Protein AF-A0A0C3C298-F1 (afdb_monomer)

Secondary structure (DSSP, 8-state):
--------GGGGHHHHHHHHHHHHBPTT---EE--SSS--EEEEETTTEEEEEE-SSS-S-TTT-SSPPBSSS-TT-EEEEE-TTS-EEEEEBHHHHHHHHHHHHHTTT-EEEEEEPPP--TTTT-SS------HHHHHHHHHHHHHT--EE-HHHHHHHHHHHH-HHHHHTT-SSSSS---HHHHHHHHHHHHHHHTSGGGTTTTTTTB-HHHHTSPP--

Solvent-accessible surface area (backbone atoms only — not comparable to full-atom values): 11893 Å² total; per-residue (Å²): 133,76,70,89,51,77,70,49,88,69,67,54,46,59,50,40,27,45,56,32,36,49,73,43,32,30,94,88,55,46,63,45,75,59,56,78,40,80,52,49,31,45,20,41,35,88,77,46,32,33,37,41,42,56,46,91,59,39,55,77,46,55,83,82,32,84,58,18,25,35,89,59,57,51,66,87,47,67,45,81,40,70,47,98,88,66,52,74,46,79,42,42,9,53,23,34,55,55,41,52,53,47,50,62,35,45,77,67,64,26,46,55,32,33,30,24,31,69,67,55,51,40,41,66,99,41,91,54,80,58,90,74,82,56,71,41,41,59,31,43,48,49,36,18,60,76,70,73,37,35,32,25,54,23,28,60,12,34,53,58,49,46,65,73,62,31,55,76,58,50,55,67,19,35,81,84,44,61,69,49,46,39,73,70,35,18,38,52,46,33,51,19,41,49,10,10,34,66,23,81,59,9,62,75,56,61,64,90,41,55,15,78,71,37,69,72,48,67,63,46,123

Organism: Piloderma croceum (strain F 1598) (NCBI:txid765440)

Foldseek 3Di:
DQQQDAADPPCFQLVLLLVLLCVQWDPPFDQDDDDHHAFNWGRRDLQAAIEGEDDPQQDDDVQVHSNHADPDLDFPDWDWYAHPVRDIDIGGHPNNVLLVVVVVCVVSNYAYEYEYYADFLQCVVHQAGDLDRPVSLVSSLVSCVVSVHAYFDLHQLLSVLDNVVGDVRSVQQAPDDRHHGDNVSSNSSSLSSLLRCPDPSNDPPCPVTGDPSSVPRHHRD

InterPro domains:
  IPR036514 SGNH hydrolase superfamily [G3DSA:3.40.50.1110] (37-216)
  IPR037459 Rhamnogalacturonan acetylesterase RhgT-like [PTHR43695] (50-210)

pLDDT: mean 81.05, std 17.84, range [30.0, 97.81]

Structure (mmCIF, N/CA/C/O backbone):
data_AF-A0A0C3C298-F1
#
_entry.id   AF-A0A0C3C298-F1
#
loop_
_atom_site.group_PDB
_atom_site.id
_atom_site.type_symbol
_atom_site.label_atom_id
_atom_site.label_alt_id
_atom_site.label_comp_id
_atom_site.label_asym_id
_atom_site.label_entity_id
_atom_site.label_seq_id
_atom_site.pdbx_PDB_ins_code
_atom_site.Cartn_x
_atom_site.Cartn_y
_atom_site.Cartn_z
_atom_site.occupancy
_atom_site.B_iso_or_equiv
_atom_site.auth_seq_id
_atom_site.auth_comp_id
_atom_site.auth_asym_id
_atom_site.auth_atom_id
_atom_site.pdbx_PDB_model_num
ATOM 1 N N . MET A 1 1 ? 9.533 -10.145 -10.450 1.00 34.62 1 MET A N 1
ATOM 2 C CA . MET A 1 1 ? 10.789 -10.259 -9.672 1.00 34.62 1 MET A CA 1
ATOM 3 C C . MET A 1 1 ? 11.213 -8.845 -9.306 1.00 34.62 1 MET A C 1
ATOM 5 O O . MET A 1 1 ? 11.770 -8.152 -10.143 1.00 34.62 1 MET A O 1
ATOM 9 N N . TRP A 1 2 ? 10.818 -8.378 -8.118 1.00 48.19 2 TRP A N 1
ATOM 10 C CA . TRP A 1 2 ? 11.360 -7.147 -7.529 1.00 48.19 2 TRP A CA 1
ATOM 11 C C . TRP A 1 2 ? 12.861 -7.354 -7.284 1.00 48.19 2 TRP A C 1
ATOM 13 O O . TRP A 1 2 ? 13.273 -8.505 -7.093 1.00 48.19 2 TRP A O 1
ATOM 23 N N . ARG A 1 3 ? 13.666 -6.286 -7.358 1.00 52.22 3 ARG A N 1
ATOM 24 C CA . ARG A 1 3 ? 15.136 -6.346 -7.249 1.00 52.22 3 ARG A CA 1
ATOM 25 C C . ARG A 1 3 ? 15.510 -7.244 -6.068 1.00 52.22 3 ARG A C 1
ATOM 27 O O . ARG A 1 3 ? 15.003 -7.058 -4.964 1.00 52.22 3 ARG A O 1
ATOM 34 N N . SER A 1 4 ? 16.321 -8.277 -6.302 1.00 36.16 4 SER A N 1
ATOM 35 C CA . SER A 1 4 ? 16.766 -9.164 -5.227 1.00 36.16 4 SER A CA 1
ATOM 36 C C . SER A 1 4 ? 17.764 -8.399 -4.364 1.00 36.16 4 SER A C 1
ATOM 38 O O . SER A 1 4 ? 18.972 -8.448 -4.598 1.00 36.16 4 SER A O 1
ATOM 40 N N . VAL A 1 5 ? 17.261 -7.637 -3.404 1.00 36.69 5 VAL A N 1
ATOM 41 C CA . VAL A 1 5 ? 18.090 -6.980 -2.400 1.00 36.69 5 VAL A CA 1
ATOM 42 C C . VAL A 1 5 ? 18.346 -7.995 -1.280 1.00 36.69 5 VAL A C 1
ATOM 44 O O . VAL A 1 5 ? 17.589 -8.941 -1.076 1.00 36.69 5 VAL A O 1
ATOM 47 N N . ALA A 1 6 ? 19.469 -7.890 -0.581 1.00 31.23 6 ALA A N 1
ATOM 48 C CA . ALA A 1 6 ? 19.639 -8.638 0.659 1.00 31.23 6 ALA A CA 1
ATOM 49 C C . ALA A 1 6 ? 18.618 -8.128 1.694 1.00 31.23 6 ALA A C 1
ATOM 51 O O . ALA A 1 6 ? 18.301 -6.942 1.702 1.00 31.23 6 ALA A O 1
ATOM 52 N N . ALA A 1 7 ? 18.104 -9.018 2.551 1.00 32.31 7 ALA A N 1
ATOM 53 C CA . ALA A 1 7 ? 17.142 -8.700 3.612 1.00 32.31 7 ALA A CA 1
ATOM 54 C C . ALA A 1 7 ? 17.567 -7.474 4.431 1.00 32.31 7 ALA A C 1
ATOM 56 O O . ALA A 1 7 ? 18.508 -7.552 5.220 1.00 32.31 7 ALA A O 1
ATOM 57 N N . ALA A 1 8 ? 16.868 -6.353 4.233 1.00 34.44 8 ALA A N 1
ATOM 58 C CA . ALA A 1 8 ? 16.934 -5.212 5.129 1.00 34.44 8 ALA A CA 1
ATOM 59 C C . ALA A 1 8 ? 16.216 -5.568 6.450 1.00 34.44 8 ALA A C 1
ATOM 61 O O . ALA A 1 8 ? 15.300 -6.395 6.452 1.00 34.44 8 ALA A O 1
ATOM 62 N N . PRO A 1 9 ? 16.596 -4.961 7.587 1.00 37.06 9 PRO A N 1
ATOM 63 C CA . PRO A 1 9 ? 15.969 -5.200 8.893 1.00 37.06 9 PRO A CA 1
ATOM 64 C C . PRO A 1 9 ? 14.497 -4.732 9.002 1.00 37.06 9 PRO A C 1
ATOM 66 O O . PRO A 1 9 ? 13.890 -4.880 10.058 1.00 37.06 9 PRO A O 1
ATOM 69 N N . GLU A 1 10 ? 13.902 -4.242 7.911 1.00 45.78 10 GLU A N 1
ATOM 70 C CA . GLU A 1 10 ? 12.527 -3.722 7.771 1.00 45.78 10 GLU A CA 1
ATOM 71 C C . GLU A 1 10 ? 11.420 -4.786 7.865 1.00 45.78 10 GLU A C 1
ATOM 73 O O . GLU A 1 10 ? 10.226 -4.491 7.774 1.00 45.78 10 GLU A O 1
ATOM 78 N N . ALA A 1 11 ? 11.797 -6.040 8.114 1.00 47.72 11 ALA A N 1
ATOM 79 C CA . ALA A 1 11 ? 10.874 -7.142 8.352 1.00 47.72 11 ALA A CA 1
ATOM 80 C C . ALA A 1 11 ? 9.978 -6.951 9.597 1.00 47.72 11 ALA A C 1
ATOM 82 O O . ALA A 1 11 ? 9.181 -7.829 9.887 1.00 47.72 11 ALA A O 1
ATOM 83 N N . THR A 1 12 ? 10.065 -5.856 10.359 1.00 51.31 12 THR A N 1
ATOM 84 C CA . THR A 1 12 ? 9.297 -5.653 11.601 1.00 51.31 12 THR A CA 1
ATOM 85 C C . THR A 1 12 ? 7.916 -5.024 11.395 1.00 51.31 12 THR A C 1
ATOM 87 O O . THR A 1 12 ? 6.950 -5.541 11.955 1.00 51.31 12 THR A O 1
ATOM 90 N N . LEU A 1 13 ? 7.769 -3.964 10.586 1.00 51.56 13 LEU A N 1
ATOM 91 C CA . LEU A 1 13 ? 6.479 -3.263 10.427 1.00 51.56 13 LEU A CA 1
ATOM 92 C C . LEU A 1 13 ? 5.449 -4.102 9.661 1.00 51.56 13 LEU A C 1
ATOM 94 O O . LEU A 1 13 ? 4.324 -4.294 10.123 1.00 51.56 13 LEU A O 1
ATOM 98 N N . ALA A 1 14 ? 5.846 -4.637 8.504 1.00 56.16 14 ALA A N 1
ATOM 99 C CA . ALA A 1 14 ? 4.981 -5.480 7.679 1.00 56.16 14 ALA A CA 1
ATOM 100 C C . ALA A 1 14 ? 4.529 -6.731 8.446 1.00 56.16 14 ALA A C 1
ATOM 102 O O . ALA A 1 14 ? 3.346 -7.075 8.447 1.00 56.16 14 ALA A O 1
ATOM 103 N N . VAL A 1 15 ? 5.463 -7.362 9.166 1.00 58.91 15 VAL A N 1
ATOM 104 C CA . VAL A 1 15 ? 5.175 -8.531 9.999 1.00 58.91 15 VAL A CA 1
ATOM 105 C C . VAL A 1 15 ? 4.220 -8.173 11.130 1.00 58.91 15 VAL A C 1
ATOM 107 O O . VAL A 1 15 ? 3.277 -8.925 11.355 1.00 58.91 15 VAL A O 1
ATOM 110 N N . ALA A 1 16 ? 4.393 -7.030 11.799 1.00 61.28 16 ALA A N 1
ATOM 111 C CA . ALA A 1 16 ? 3.497 -6.609 12.873 1.00 61.28 16 ALA A CA 1
ATOM 112 C C . ALA A 1 16 ? 2.066 -6.346 12.372 1.00 61.28 16 ALA A C 1
ATOM 114 O O . ALA A 1 16 ? 1.115 -6.833 12.985 1.00 61.28 16 ALA A O 1
ATOM 115 N N . ILE A 1 17 ? 1.899 -5.639 11.247 1.00 65.00 17 ILE A N 1
ATOM 116 C CA . ILE A 1 17 ? 0.571 -5.350 10.677 1.00 65.00 17 ILE A CA 1
ATOM 117 C C . ILE A 1 17 ? -0.102 -6.635 10.193 1.00 65.00 17 ILE A C 1
ATOM 119 O O . ILE A 1 17 ? -1.257 -6.874 10.531 1.00 65.00 17 ILE A O 1
ATOM 123 N N . GLY A 1 18 ? 0.588 -7.508 9.454 1.00 65.94 18 GLY A N 1
ATOM 124 C CA . GLY A 1 18 ? -0.055 -8.747 9.005 1.00 65.94 18 GLY A CA 1
ATOM 125 C C . GLY A 1 18 ? -0.262 -9.770 10.131 1.00 65.94 18 GLY A C 1
ATOM 126 O O . GLY A 1 18 ? -1.239 -10.513 10.096 1.00 65.94 18 GLY A O 1
ATOM 127 N N . GLN A 1 19 ? 0.563 -9.773 11.188 1.00 66.81 19 GLN A N 1
ATOM 128 C CA . GLN A 1 19 ? 0.252 -10.509 12.424 1.00 66.81 19 GLN A CA 1
ATOM 129 C C . GLN A 1 19 ? -1.002 -9.955 13.102 1.00 66.81 19 GLN A C 1
ATOM 131 O O . GLN A 1 19 ? -1.837 -10.737 13.551 1.00 66.81 19 GLN A O 1
ATOM 136 N N . ALA A 1 20 ? -1.167 -8.633 13.147 1.00 68.25 20 ALA A N 1
ATOM 137 C CA . ALA A 1 20 ? -2.393 -8.021 13.639 1.00 68.25 20 ALA A CA 1
ATOM 138 C C . ALA A 1 20 ? -3.598 -8.381 12.753 1.00 68.25 20 ALA A C 1
ATOM 140 O O . ALA A 1 20 ? -4.640 -8.756 13.289 1.00 68.25 20 ALA A O 1
ATOM 141 N N . LEU A 1 21 ? -3.449 -8.399 11.423 1.00 71.31 21 LEU A N 1
ATOM 142 C CA . LEU A 1 21 ? -4.503 -8.840 10.501 1.00 71.31 21 LEU A CA 1
ATOM 143 C C . LEU A 1 21 ? -4.958 -10.279 10.784 1.00 71.31 21 LEU A C 1
ATOM 145 O O . LEU A 1 21 ? -6.163 -10.512 10.820 1.00 71.31 21 LEU A O 1
ATOM 149 N N . LYS A 1 22 ? -4.056 -11.214 11.129 1.00 69.38 22 LYS A N 1
ATOM 150 C CA . LYS A 1 22 ? -4.451 -12.578 11.565 1.00 69.38 22 LYS A CA 1
ATOM 151 C C . LYS A 1 22 ? -5.422 -12.582 12.743 1.00 69.38 22 LYS A C 1
ATOM 153 O O . LYS A 1 22 ? -6.205 -13.514 12.882 1.00 69.38 22 LYS A O 1
ATOM 158 N N . THR A 1 23 ? -5.342 -11.585 13.621 1.00 66.94 23 THR A N 1
ATOM 159 C CA . THR A 1 23 ? -6.203 -11.510 14.810 1.00 66.94 23 THR A CA 1
ATOM 160 C C . THR A 1 23 ? -7.561 -10.870 14.537 1.00 66.94 23 THR A C 1
ATOM 162 O O . THR A 1 23 ? -8.492 -11.094 15.308 1.00 66.94 23 THR A O 1
ATOM 165 N N . VAL A 1 24 ? -7.684 -10.087 13.458 1.00 67.00 24 VAL A N 1
ATOM 166 C CA . VAL A 1 24 ? -8.918 -9.367 13.102 1.00 67.00 24 VAL A CA 1
ATOM 167 C C . VAL A 1 24 ? -9.629 -9.946 11.870 1.00 67.00 24 VAL A C 1
ATOM 169 O O . VAL A 1 24 ? -10.772 -9.577 11.599 1.00 67.00 24 VAL A O 1
ATOM 172 N N . LEU A 1 25 ? -9.004 -10.888 11.162 1.00 72.75 25 LEU A N 1
ATOM 173 C CA . LEU A 1 25 ? -9.621 -11.740 10.140 1.00 72.75 25 LEU A CA 1
ATOM 174 C C . LEU A 1 25 ? -10.149 -13.047 10.763 1.00 72.75 25 LEU A C 1
ATOM 176 O O . LEU A 1 25 ? -9.846 -13.380 11.910 1.00 72.75 25 LEU A O 1
ATOM 180 N N . SER A 1 26 ? -11.022 -13.755 10.048 1.00 60.94 26 SER A N 1
ATOM 181 C CA . SER A 1 26 ? -11.723 -14.947 10.542 1.00 60.94 26 SER A CA 1
ATOM 182 C C . SER A 1 26 ? -10.764 -16.114 10.846 1.00 60.94 26 SER A C 1
ATOM 184 O O . SER A 1 26 ? -9.693 -16.248 10.245 1.00 60.94 26 SER A O 1
ATOM 186 N N . GLN A 1 27 ? -11.135 -16.977 11.804 1.00 48.78 27 GLN A N 1
ATOM 187 C CA . GLN A 1 27 ? -10.315 -18.136 12.186 1.00 48.78 27 GLN A CA 1
ATOM 188 C C . GLN A 1 27 ? -10.110 -19.076 10.985 1.00 48.78 27 GLN A C 1
ATOM 190 O O . GLN A 1 27 ? -11.081 -19.483 10.357 1.00 48.78 27 GLN A O 1
ATOM 195 N N . GLY A 1 28 ? -8.856 -19.445 10.696 1.00 47.75 28 GLY A N 1
ATOM 196 C CA . GLY A 1 28 ? -8.486 -20.264 9.529 1.00 47.75 28 GLY A CA 1
ATOM 197 C C . GLY A 1 28 ? -7.800 -19.481 8.406 1.00 47.75 28 GLY A C 1
ATOM 198 O O . GLY A 1 28 ? -7.171 -20.090 7.549 1.00 47.75 28 GLY A O 1
ATOM 199 N N . THR A 1 29 ? -7.840 -18.148 8.467 1.00 54.12 29 THR A N 1
ATOM 200 C CA . THR A 1 29 ? -7.099 -17.257 7.569 1.00 54.12 29 THR A CA 1
ATOM 201 C C . THR A 1 29 ? -5.587 -17.394 7.789 1.00 54.12 29 THR A C 1
ATOM 203 O O . THR A 1 29 ? -5.077 -17.134 8.885 1.00 54.12 29 THR A O 1
ATOM 206 N N . VAL A 1 30 ? -4.847 -17.793 6.755 1.00 50.47 30 VAL A N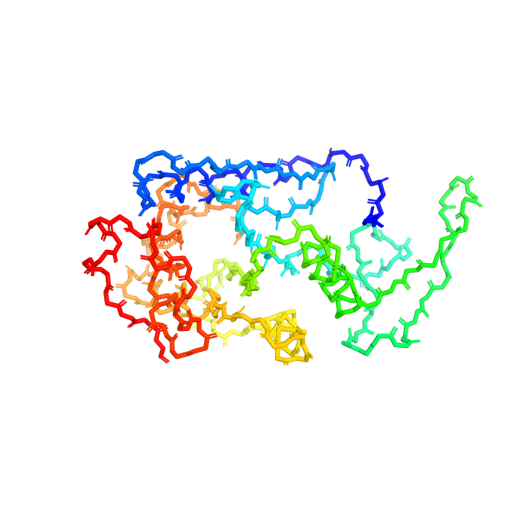 1
ATOM 207 C CA . VAL A 1 30 ? -3.387 -17.936 6.792 1.00 50.47 30 VAL A CA 1
ATOM 208 C C . VAL A 1 30 ? -2.749 -16.673 6.229 1.00 50.47 30 VAL A C 1
ATOM 210 O O . VAL A 1 30 ? -2.559 -16.568 5.024 1.00 50.47 30 VAL A O 1
ATOM 213 N N . CYS A 1 31 ? -2.372 -15.723 7.100 1.00 52.47 31 CYS A N 1
ATOM 214 C CA . CYS A 1 31 ? -1.573 -14.582 6.640 1.00 52.47 31 CYS A CA 1
ATOM 215 C C . CYS A 1 31 ? -0.096 -14.962 6.424 1.00 52.47 31 CYS A C 1
ATOM 217 O O . CYS A 1 31 ? 0.692 -14.931 7.375 1.00 52.47 31 CYS A O 1
ATOM 219 N N . ASP A 1 32 ? 0.280 -15.340 5.208 1.00 44.47 32 ASP A N 1
ATOM 220 C CA . ASP A 1 32 ? 1.669 -15.631 4.854 1.00 44.47 32 ASP A CA 1
ATOM 221 C C . ASP A 1 32 ? 2.299 -14.453 4.114 1.00 44.47 32 ASP A C 1
ATOM 223 O O . ASP A 1 32 ? 1.701 -13.826 3.238 1.00 44.47 32 ASP A O 1
ATOM 227 N N . PHE A 1 33 ? 3.532 -14.136 4.497 1.00 49.38 33 PHE A N 1
ATOM 228 C CA . PHE A 1 33 ? 4.302 -13.071 3.876 1.00 49.38 33 PHE A CA 1
ATOM 229 C C . PHE A 1 33 ? 5.261 -13.690 2.871 1.00 49.38 33 PHE A C 1
ATOM 231 O O . PHE A 1 33 ? 6.168 -14.435 3.249 1.00 49.38 33 PHE A O 1
ATOM 238 N N . TYR A 1 34 ? 5.077 -13.376 1.594 1.00 40.12 34 TYR A N 1
ATOM 239 C CA . TYR A 1 34 ? 5.988 -13.813 0.543 1.00 40.12 34 TYR A CA 1
ATOM 240 C C . TYR A 1 34 ? 6.800 -12.627 0.046 1.00 40.12 34 TYR A C 1
ATOM 242 O O . TYR A 1 34 ? 6.249 -11.645 -0.438 1.00 40.12 34 TYR A O 1
ATOM 250 N N . GLY A 1 35 ? 8.123 -12.730 0.164 1.00 35.19 35 GLY A N 1
ATOM 251 C CA . GLY A 1 35 ? 9.037 -11.674 -0.240 1.00 35.19 35 GLY A CA 1
ATOM 252 C C . GLY A 1 35 ? 10.433 -11.878 0.314 1.00 35.19 35 GLY A C 1
ATOM 253 O O . GLY A 1 35 ? 10.638 -11.821 1.522 1.00 35.19 35 GLY A O 1
ATOM 254 N N . LEU A 1 36 ? 11.414 -12.086 -0.563 1.00 30.00 36 LEU A N 1
ATOM 255 C CA . LEU A 1 36 ? 12.800 -11.855 -0.183 1.00 30.00 36 LEU A CA 1
ATOM 256 C C . LEU A 1 36 ? 12.943 -10.338 0.034 1.00 30.00 36 LEU A C 1
ATOM 258 O O . LEU A 1 36 ? 12.609 -9.539 -0.838 1.00 30.00 36 LEU A O 1
ATOM 262 N N . SER A 1 37 ? 13.350 -9.981 1.249 1.00 35.88 37 SER A N 1
ATOM 263 C CA . SER A 1 37 ? 13.883 -8.691 1.700 1.00 35.88 37 SER A CA 1
ATOM 264 C C . SER A 1 37 ? 13.061 -7.407 1.693 1.00 35.88 37 SER A C 1
ATOM 266 O O . SER A 1 37 ? 13.426 -6.556 2.489 1.00 35.88 37 SER A O 1
ATOM 268 N N . LEU A 1 38 ? 12.048 -7.193 0.852 1.00 36.62 38 LEU A N 1
ATOM 269 C CA . LEU A 1 38 ? 11.424 -5.854 0.724 1.00 36.62 38 LEU A CA 1
ATOM 270 C C . LEU A 1 38 ? 9.936 -5.881 0.345 1.00 36.62 38 LEU A C 1
ATOM 272 O O . LEU A 1 38 ? 9.355 -4.844 0.053 1.00 36.62 38 LEU A O 1
ATOM 276 N N . LEU A 1 39 ? 9.313 -7.062 0.323 1.00 36.62 39 LEU A N 1
ATOM 277 C CA . LEU A 1 39 ? 7.969 -7.263 -0.217 1.00 36.62 39 LEU A CA 1
ATOM 278 C C . LEU A 1 39 ? 6.904 -7.238 0.897 1.00 36.62 39 LEU A C 1
ATOM 280 O O . LEU A 1 39 ? 6.902 -8.098 1.776 1.00 36.62 39 LEU A O 1
ATOM 284 N N . LYS A 1 40 ? 5.957 -6.300 0.828 1.00 53.97 40 LYS A N 1
ATOM 285 C CA . LYS A 1 40 ? 4.696 -6.318 1.581 1.00 53.97 40 LYS A CA 1
ATOM 286 C C . LYS A 1 40 ? 3.611 -7.009 0.745 1.00 53.97 40 LYS A C 1
ATOM 288 O O . LYS A 1 40 ? 2.768 -6.376 0.111 1.00 53.97 40 LYS A O 1
ATOM 293 N N . ILE A 1 41 ? 3.660 -8.336 0.731 1.00 49.34 41 ILE A N 1
ATOM 294 C CA . ILE A 1 41 ? 2.564 -9.176 0.246 1.00 49.34 41 ILE A CA 1
ATOM 295 C C . ILE A 1 41 ? 1.957 -9.849 1.469 1.00 49.34 41 ILE A C 1
ATOM 297 O O . ILE A 1 41 ? 2.645 -10.615 2.142 1.00 49.34 41 ILE A O 1
ATOM 301 N N . ILE A 1 42 ? 0.692 -9.558 1.763 1.00 53.81 42 ILE A N 1
ATOM 302 C CA . ILE A 1 42 ? -0.069 -10.270 2.792 1.00 53.81 42 ILE A CA 1
ATOM 303 C C .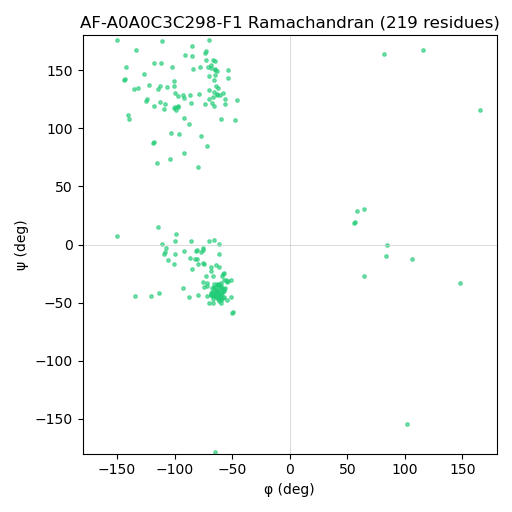 ILE A 1 42 ? -0.994 -11.226 2.051 1.00 53.81 42 ILE A C 1
ATOM 305 O O . ILE A 1 42 ? -2.055 -10.840 1.568 1.00 53.81 42 ILE A O 1
ATOM 309 N N . SER A 1 43 ? -0.562 -12.473 1.911 1.00 52.25 43 SER A N 1
ATOM 310 C CA . SER A 1 43 ? -1.420 -13.553 1.428 1.00 52.25 43 SER A CA 1
ATOM 311 C C . SER A 1 43 ? -2.376 -13.913 2.548 1.00 52.25 43 SER A C 1
ATOM 313 O O . SER A 1 43 ? -1.868 -14.256 3.595 1.00 52.25 43 SER A O 1
ATOM 315 N N . ILE A 1 44 ? -3.694 -13.833 2.380 1.00 53.88 44 ILE A N 1
ATOM 316 C CA . ILE A 1 44 ? -4.700 -14.113 3.435 1.00 53.88 44 ILE A CA 1
ATOM 317 C C . ILE A 1 44 ? -5.161 -15.571 3.386 1.00 53.88 44 ILE A C 1
ATOM 319 O O . ILE A 1 44 ? -5.343 -16.222 4.414 1.00 53.88 44 ILE A O 1
ATOM 323 N N . ASP A 1 45 ? -5.278 -16.088 2.173 1.00 57.81 45 ASP A N 1
ATOM 324 C CA . ASP A 1 45 ? -5.295 -17.504 1.858 1.00 57.81 45 ASP A CA 1
ATOM 325 C C . ASP A 1 45 ? -4.483 -17.620 0.561 1.00 57.81 45 ASP A C 1
ATOM 327 O O . ASP A 1 45 ? -4.912 -17.085 -0.462 1.00 57.81 45 ASP A O 1
ATOM 331 N N . PRO A 1 46 ? -3.289 -18.240 0.574 1.00 52.16 46 PRO A N 1
ATOM 332 C CA . PRO A 1 46 ? -2.409 -18.286 -0.598 1.00 52.16 46 PRO A CA 1
ATOM 333 C C . PRO A 1 46 ? -3.012 -18.994 -1.811 1.00 52.16 46 PRO A C 1
ATOM 335 O O . PRO A 1 46 ? -2.420 -18.950 -2.891 1.00 52.16 46 PRO A O 1
ATOM 338 N N . LEU A 1 47 ? -4.170 -19.638 -1.650 1.00 54.78 47 LEU A N 1
ATOM 339 C CA . LEU A 1 47 ? -4.932 -20.238 -2.735 1.00 54.78 47 LEU A CA 1
ATOM 340 C C . LEU A 1 47 ? -6.107 -19.370 -3.216 1.00 54.78 47 LEU A C 1
ATOM 342 O O . LEU A 1 47 ? -6.693 -19.733 -4.233 1.00 54.78 47 LEU A O 1
ATOM 346 N N . LEU A 1 48 ? -6.442 -18.260 -2.539 1.00 69.31 48 LEU A N 1
ATOM 347 C CA . LEU A 1 48 ? -7.637 -17.451 -2.826 1.00 69.31 48 LEU A CA 1
ATOM 348 C C . LEU A 1 48 ? -7.396 -15.932 -2.878 1.00 69.31 48 LEU A C 1
ATOM 350 O O . LEU A 1 48 ? -7.875 -15.312 -3.823 1.00 69.31 48 LEU A O 1
ATOM 354 N N . ASP A 1 49 ? -6.646 -15.323 -1.947 1.00 78.94 49 ASP A N 1
ATOM 355 C CA . ASP A 1 49 ? -6.577 -13.854 -1.805 1.00 78.94 49 ASP A CA 1
ATOM 356 C C . ASP A 1 49 ? -5.193 -13.310 -1.411 1.00 78.94 49 ASP A C 1
ATOM 358 O O . ASP A 1 49 ? -4.508 -13.835 -0.523 1.00 78.94 49 ASP A O 1
ATOM 362 N N . VAL A 1 50 ? -4.824 -12.167 -2.000 1.00 82.62 50 VAL A N 1
ATOM 363 C CA . VAL A 1 50 ? -3.593 -11.426 -1.702 1.00 82.62 50 VAL A CA 1
ATOM 364 C C . VAL A 1 50 ? -3.829 -9.921 -1.564 1.00 82.62 50 VAL A C 1
ATOM 366 O O . VAL A 1 50 ? -4.460 -9.293 -2.413 1.00 82.62 50 VAL A O 1
ATOM 369 N N . ILE A 1 51 ? -3.261 -9.321 -0.515 1.00 86.56 51 ILE A N 1
ATOM 370 C CA . ILE A 1 51 ? -3.142 -7.867 -0.362 1.00 86.56 51 ILE A CA 1
ATOM 371 C C . ILE A 1 51 ? -1.728 -7.437 -0.753 1.00 86.56 51 ILE A C 1
ATOM 373 O O . ILE A 1 51 ? -0.740 -7.981 -0.251 1.00 86.56 51 ILE A O 1
ATOM 377 N N . ILE A 1 52 ? -1.640 -6.423 -1.608 1.00 86.06 52 ILE A N 1
ATOM 378 C CA . ILE A 1 52 ? -0.389 -5.790 -2.038 1.00 86.06 52 ILE A CA 1
ATOM 379 C C . ILE A 1 52 ? -0.363 -4.361 -1.491 1.00 86.06 52 ILE A C 1
ATOM 381 O O . ILE A 1 52 ? -1.262 -3.575 -1.792 1.00 86.06 52 ILE A O 1
ATOM 385 N N . GLU A 1 53 ? 0.663 -4.013 -0.710 1.00 89.00 53 GLU A N 1
ATOM 386 C CA . GLU A 1 53 ? 0.793 -2.685 -0.091 1.00 89.00 53 GLU A CA 1
ATOM 387 C C . GLU A 1 53 ? 2.236 -2.170 -0.125 1.00 89.00 53 GLU A C 1
ATOM 389 O O . GLU A 1 53 ? 3.057 -2.618 0.658 1.00 89.00 53 GLU A O 1
ATOM 394 N N . PHE A 1 54 ? 2.561 -1.180 -0.954 1.00 87.19 54 PHE A N 1
ATOM 395 C CA . PHE A 1 54 ? 3.925 -0.633 -1.071 1.00 87.19 54 PHE A CA 1
ATOM 396 C C . PHE A 1 54 ? 3.942 0.895 -1.051 1.00 87.19 54 PHE A C 1
ATOM 398 O O . PHE A 1 54 ? 2.892 1.528 -1.183 1.00 87.19 54 PHE A O 1
ATOM 405 N N . GLY A 1 55 ? 5.132 1.482 -0.881 1.00 89.19 55 GLY A N 1
ATOM 406 C CA . GLY A 1 55 ? 5.363 2.918 -1.049 1.00 89.19 55 GLY A CA 1
ATOM 407 C C . GLY A 1 55 ? 6.451 3.512 -0.144 1.00 89.19 55 GLY A C 1
ATOM 408 O O . GLY A 1 55 ? 7.167 4.415 -0.567 1.00 89.19 55 GLY A O 1
ATOM 409 N N . HIS A 1 56 ? 6.616 3.001 1.083 1.00 86.50 56 HIS A N 1
ATOM 410 C CA . HIS A 1 56 ? 7.552 3.568 2.075 1.00 86.50 56 HIS A CA 1
ATOM 411 C C . HIS A 1 56 ? 9.012 3.590 1.599 1.00 86.50 56 HIS A C 1
ATOM 413 O O . HIS A 1 56 ? 9.722 4.565 1.828 1.00 86.50 56 HIS A O 1
ATOM 419 N N . ASN A 1 57 ? 9.437 2.553 0.875 1.00 86.06 57 ASN A N 1
ATOM 420 C CA . ASN A 1 57 ? 10.832 2.375 0.455 1.00 86.06 57 ASN A CA 1
ATOM 421 C C . ASN A 1 57 ? 11.048 2.632 -1.037 1.00 86.06 57 ASN A C 1
ATOM 423 O O . ASN A 1 57 ? 12.172 2.576 -1.529 1.00 86.06 57 ASN A O 1
ATOM 427 N N . ASP A 1 58 ? 9.971 2.907 -1.759 1.00 88.81 58 ASP A N 1
ATOM 428 C CA . ASP A 1 58 ? 9.929 2.975 -3.216 1.00 88.81 58 ASP A CA 1
ATOM 429 C C . ASP A 1 58 ? 10.439 4.340 -3.729 1.00 88.81 58 ASP A C 1
ATOM 431 O O . ASP A 1 58 ? 10.569 4.585 -4.930 1.00 88.81 58 ASP A O 1
ATOM 435 N N . GLY A 1 59 ? 10.725 5.272 -2.811 1.00 88.00 59 GLY A N 1
ATOM 436 C CA . GLY A 1 59 ? 11.298 6.581 -3.101 1.00 88.00 59 GLY A CA 1
ATOM 437 C C . GLY A 1 59 ? 12.822 6.603 -3.213 1.00 88.00 59 GLY A C 1
ATOM 438 O O . GLY A 1 59 ? 13.516 5.656 -2.869 1.00 88.00 59 GLY A O 1
ATOM 439 N N . GLY A 1 60 ? 13.355 7.740 -3.671 1.00 89.06 60 GLY A N 1
ATOM 440 C CA . GLY A 1 60 ? 14.790 7.938 -3.878 1.00 89.06 60 GLY A CA 1
ATOM 441 C C . GLY A 1 60 ? 15.189 7.820 -5.347 1.00 89.06 60 GLY A C 1
ATOM 442 O O . GLY A 1 60 ? 14.379 8.097 -6.230 1.00 89.06 60 GLY A O 1
ATOM 443 N N . SER A 1 61 ? 16.452 7.465 -5.589 1.00 88.81 61 SER A N 1
ATOM 444 C CA . SER A 1 61 ? 16.999 7.207 -6.925 1.00 88.81 61 SER A CA 1
ATOM 445 C C . SER A 1 61 ? 17.381 5.729 -7.047 1.00 88.81 61 SER A C 1
ATOM 447 O O . SER A 1 61 ? 18.063 5.224 -6.149 1.00 88.81 61 SER A O 1
ATOM 449 N N . PRO A 1 62 ? 17.018 5.043 -8.146 1.00 87.81 62 PRO A N 1
ATOM 450 C CA . PRO A 1 62 ? 17.431 3.662 -8.396 1.00 87.81 62 PRO A CA 1
ATOM 451 C C . PRO A 1 62 ? 18.954 3.442 -8.415 1.00 87.81 62 PRO A C 1
ATOM 453 O O . PRO A 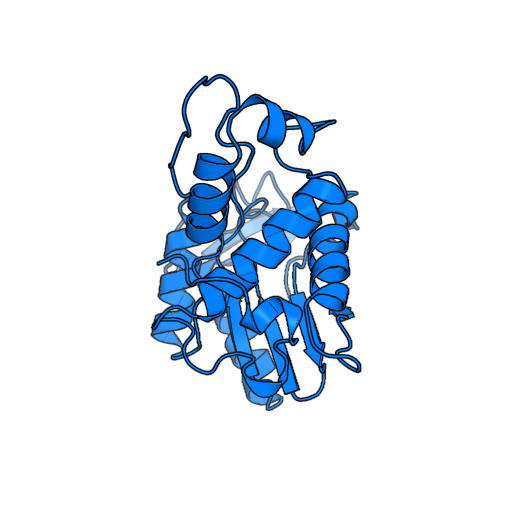1 62 ? 19.418 2.332 -8.145 1.00 87.81 62 PRO A O 1
ATOM 456 N N . GLU A 1 63 ? 19.741 4.487 -8.704 1.00 85.00 63 GLU A N 1
ATOM 457 C CA . GLU A 1 63 ? 21.211 4.431 -8.678 1.00 85.00 63 GLU A CA 1
ATOM 458 C C . GLU A 1 63 ? 21.777 4.348 -7.255 1.00 85.00 63 GLU A C 1
ATOM 460 O O . GLU A 1 63 ? 22.801 3.702 -7.028 1.00 85.00 63 GLU A O 1
ATOM 465 N N . SER A 1 64 ? 21.131 5.017 -6.296 1.00 83.81 64 SER A N 1
ATOM 466 C CA . SER A 1 64 ? 21.609 5.127 -4.913 1.00 83.81 64 SER A CA 1
ATOM 467 C C . SER A 1 64 ? 20.829 4.267 -3.922 1.00 83.81 64 SER A C 1
ATOM 469 O O . SER A 1 64 ? 21.296 4.061 -2.803 1.00 83.81 64 SER A O 1
ATOM 471 N N . SER A 1 65 ? 19.673 3.739 -4.325 1.00 84.00 65 SER A N 1
ATOM 472 C CA . SER A 1 65 ? 18.841 2.853 -3.520 1.00 84.00 65 SER A CA 1
ATOM 473 C C . SER A 1 65 ? 18.421 1.618 -4.307 1.00 84.00 65 SER A C 1
ATOM 475 O O . SER A 1 65 ? 17.960 1.691 -5.447 1.00 84.00 65 SER A O 1
ATOM 477 N N . ALA A 1 66 ? 18.544 0.459 -3.662 1.00 81.88 66 ALA A N 1
ATOM 478 C CA . ALA A 1 66 ? 18.141 -0.820 -4.228 1.00 81.88 66 ALA A CA 1
ATOM 479 C C . ALA A 1 66 ? 16.609 -1.017 -4.250 1.00 81.88 66 ALA A C 1
ATOM 481 O O . ALA A 1 66 ? 16.117 -1.888 -4.962 1.00 81.88 66 ALA A O 1
ATOM 482 N N . THR A 1 67 ? 15.872 -0.214 -3.479 1.00 82.50 67 THR A N 1
ATOM 483 C CA . THR A 1 67 ? 14.408 -0.271 -3.326 1.00 82.50 67 THR A CA 1
ATOM 484 C C . THR A 1 67 ? 13.679 0.780 -4.152 1.00 82.50 67 THR A C 1
ATOM 486 O O . THR A 1 67 ? 12.471 0.685 -4.312 1.00 82.50 67 THR A O 1
ATOM 489 N N . ALA A 1 68 ? 14.398 1.804 -4.621 1.00 88.00 68 ALA A N 1
ATOM 490 C CA . ALA A 1 68 ? 13.789 2.920 -5.320 1.00 88.00 68 ALA A CA 1
ATOM 491 C C . ALA A 1 68 ? 13.282 2.488 -6.695 1.00 88.00 68 ALA A C 1
ATOM 493 O O . ALA A 1 68 ? 14.022 1.881 -7.480 1.00 88.00 68 ALA A O 1
ATOM 494 N N . ASP A 1 69 ? 12.050 2.886 -6.983 1.00 89.31 69 ASP A N 1
ATOM 495 C CA . ASP A 1 69 ? 11.460 2.790 -8.307 1.00 89.31 69 ASP A CA 1
ATOM 496 C C . ASP A 1 69 ? 11.834 4.003 -9.155 1.00 89.31 69 ASP A C 1
ATOM 498 O O . ASP A 1 69 ? 12.198 5.074 -8.652 1.00 89.31 69 ASP A O 1
ATOM 502 N N . VAL A 1 70 ? 11.666 3.866 -10.468 1.00 92.69 70 VAL A N 1
ATOM 503 C CA . VAL A 1 70 ? 11.725 5.021 -11.362 1.00 92.69 70 VAL A CA 1
ATOM 504 C C . VAL A 1 70 ? 10.575 5.968 -11.040 1.00 92.69 70 VAL A C 1
ATOM 506 O O . VAL A 1 70 ? 9.429 5.555 -10.839 1.00 92.69 70 VAL A O 1
ATOM 509 N N . TYR A 1 71 ? 10.879 7.264 -10.996 1.00 91.75 71 TYR A N 1
ATOM 510 C CA . TYR A 1 71 ? 9.873 8.281 -10.724 1.00 91.75 71 TYR A CA 1
ATOM 511 C C . TYR A 1 71 ? 8.783 8.292 -11.807 1.00 91.75 71 TYR A C 1
ATOM 513 O O . TYR A 1 71 ? 9.067 8.312 -13.003 1.00 91.75 71 TYR A O 1
ATOM 521 N N . GLY A 1 72 ? 7.522 8.360 -11.377 1.00 86.69 72 GLY A N 1
ATOM 522 C CA . GLY A 1 72 ? 6.352 8.355 -12.253 1.00 86.69 72 GLY A CA 1
ATOM 523 C C . GLY A 1 72 ? 5.468 7.126 -12.041 1.00 86.69 72 GLY A C 1
ATOM 524 O O . GLY A 1 72 ? 5.844 6.179 -11.359 1.00 86.69 72 GLY A O 1
ATOM 525 N N . GLY A 1 73 ? 4.259 7.162 -12.605 1.00 77.19 73 GLY A N 1
ATOM 526 C CA . GLY A 1 73 ? 3.310 6.039 -12.586 1.00 77.19 73 GLY A CA 1
ATOM 527 C C . GLY A 1 73 ? 3.093 5.381 -13.955 1.00 77.19 73 GLY A C 1
ATOM 528 O O . GLY A 1 73 ? 2.276 4.472 -14.063 1.00 77.19 73 GLY A O 1
ATOM 529 N N . ASP A 1 74 ? 3.778 5.864 -14.995 1.00 84.19 74 ASP A N 1
ATOM 530 C CA . ASP A 1 74 ? 3.670 5.369 -16.371 1.00 84.19 74 ASP A CA 1
ATOM 531 C C . ASP A 1 74 ? 4.480 4.073 -16.540 1.00 84.19 74 ASP A C 1
ATOM 533 O O . ASP A 1 74 ? 5.649 4.007 -16.161 1.00 84.19 74 ASP A O 1
ATOM 537 N N . GLU A 1 75 ? 3.866 3.032 -17.102 1.00 83.00 75 GLU A N 1
ATOM 538 C CA . GLU A 1 75 ? 4.497 1.720 -17.297 1.00 83.00 75 GLU A CA 1
ATOM 539 C C . GLU A 1 75 ? 5.626 1.723 -18.334 1.00 83.00 75 GLU A C 1
ATOM 541 O O . GLU A 1 75 ? 6.487 0.844 -18.310 1.00 83.00 75 GLU A O 1
ATOM 546 N N . SER A 1 76 ? 5.622 2.688 -19.256 1.00 86.88 76 SER A N 1
ATOM 547 C CA . SER A 1 76 ? 6.610 2.787 -20.336 1.00 86.88 76 SER A CA 1
ATOM 548 C C . SER A 1 76 ? 7.934 3.411 -19.898 1.00 86.88 76 SER A C 1
ATOM 550 O O . SER A 1 76 ? 8.919 3.352 -20.636 1.00 86.88 76 SER A O 1
ATOM 552 N N . VAL A 1 77 ? 7.968 4.011 -18.707 1.00 91.00 77 VAL A N 1
ATOM 553 C CA . VAL A 1 77 ? 9.145 4.704 -18.190 1.00 91.00 77 VAL A CA 1
ATOM 554 C C . VAL A 1 77 ? 10.059 3.707 -17.481 1.00 91.00 77 VAL A C 1
ATOM 556 O O . VAL A 1 77 ? 9.639 2.956 -16.601 1.00 91.00 77 VAL A O 1
ATOM 559 N N . THR A 1 78 ? 11.335 3.723 -17.864 1.00 93.31 78 THR A N 1
ATOM 560 C CA . THR A 1 78 ? 12.378 2.864 -17.296 1.00 93.31 78 THR A CA 1
ATOM 561 C C . THR A 1 78 ? 13.695 3.611 -17.174 1.00 93.31 78 THR A C 1
ATOM 563 O O . THR A 1 78 ? 13.994 4.467 -18.008 1.00 93.31 78 THR A O 1
ATOM 566 N N . GLU A 1 79 ? 14.530 3.200 -16.228 1.00 92.44 79 GLU A N 1
ATOM 567 C CA . GLU A 1 79 ? 15.917 3.645 -16.102 1.00 92.44 79 GLU A CA 1
ATOM 568 C C . GLU A 1 79 ? 16.848 2.437 -16.157 1.00 92.44 79 GLU A C 1
ATOM 570 O O . GLU A 1 79 ? 16.577 1.398 -15.561 1.00 92.44 79 GLU A O 1
ATOM 575 N N . THR A 1 80 ? 17.953 2.557 -16.892 1.00 93.88 80 THR A N 1
ATOM 576 C CA . THR A 1 80 ? 19.016 1.546 -16.876 1.00 93.88 80 THR A CA 1
ATOM 577 C C . THR A 1 80 ? 20.098 1.994 -15.909 1.00 93.88 80 THR A C 1
ATOM 579 O O . THR A 1 80 ? 20.729 3.024 -16.137 1.00 93.88 80 THR A O 1
ATOM 582 N N . ILE A 1 81 ? 20.335 1.212 -14.861 1.00 91.19 81 ILE A N 1
ATOM 583 C CA . ILE A 1 81 ? 21.345 1.494 -13.838 1.00 91.19 81 ILE A CA 1
ATOM 584 C C . ILE A 1 81 ? 22.481 0.478 -13.904 1.00 91.19 81 ILE A C 1
ATOM 586 O O . ILE A 1 81 ? 22.304 -0.650 -14.360 1.00 91.19 81 ILE A O 1
ATOM 590 N N . THR A 1 82 ? 23.656 0.870 -13.415 1.00 89.75 82 THR A N 1
ATOM 591 C CA . THR A 1 82 ? 24.788 -0.041 -13.199 1.00 89.75 82 THR A CA 1
ATOM 592 C C . THR A 1 82 ? 25.131 -0.066 -11.718 1.00 89.75 82 THR A C 1
ATOM 594 O O . THR A 1 82 ? 25.475 0.960 -11.137 1.00 89.75 82 THR A O 1
ATOM 597 N N . LEU A 1 83 ? 25.037 -1.239 -11.101 1.00 82.88 83 LEU A N 1
ATOM 598 C CA . LEU A 1 83 ? 25.365 -1.439 -9.695 1.00 82.88 83 LEU A CA 1
ATOM 599 C C . LEU A 1 83 ? 26.880 -1.403 -9.463 1.00 82.88 83 LEU A C 1
ATOM 601 O O . LEU A 1 83 ? 27.682 -1.594 -10.376 1.00 82.88 83 LEU A O 1
ATOM 605 N N . ALA A 1 84 ? 27.286 -1.255 -8.201 1.00 81.94 84 ALA A N 1
ATOM 606 C CA . ALA A 1 84 ? 28.699 -1.227 -7.810 1.00 81.94 84 ALA A CA 1
ATOM 607 C C . ALA A 1 84 ? 29.489 -2.493 -8.210 1.00 81.94 84 ALA A C 1
ATOM 609 O O . ALA A 1 84 ? 30.704 -2.433 -8.383 1.00 81.94 84 ALA A O 1
ATOM 610 N N . ASN A 1 85 ? 28.814 -3.636 -8.373 1.00 82.75 85 ASN A N 1
ATOM 611 C CA . ASN A 1 85 ? 29.416 -4.890 -8.841 1.00 82.75 85 ASN A CA 1
ATOM 612 C C . ASN A 1 85 ? 29.484 -5.009 -10.380 1.00 82.75 85 ASN A C 1
ATOM 614 O O . ASN A 1 85 ? 29.904 -6.048 -10.886 1.00 82.75 85 ASN A O 1
ATOM 618 N N . GLY A 1 86 ? 29.069 -3.975 -11.118 1.00 86.94 86 GLY A N 1
ATOM 619 C CA . GLY A 1 86 ? 29.035 -3.942 -12.580 1.00 86.94 86 GLY A CA 1
ATOM 620 C C . GLY A 1 86 ? 27.782 -4.555 -13.212 1.00 86.94 86 GLY A C 1
ATOM 621 O O . GLY A 1 86 ? 27.673 -4.551 -14.437 1.00 86.94 86 GLY A O 1
ATOM 622 N N . THR A 1 87 ? 26.834 -5.071 -12.421 1.00 86.31 87 THR A N 1
ATOM 623 C CA . THR A 1 87 ? 25.554 -5.568 -12.943 1.00 86.31 87 THR A CA 1
ATOM 624 C C . THR A 1 87 ? 24.738 -4.415 -13.517 1.00 86.31 87 THR A C 1
ATOM 626 O O . THR A 1 87 ? 24.552 -3.398 -12.852 1.00 86.31 87 THR A O 1
ATOM 629 N N . VAL A 1 88 ? 24.224 -4.595 -14.733 1.00 90.31 88 VAL A N 1
ATOM 630 C CA . VAL A 1 88 ? 23.306 -3.654 -15.381 1.00 90.31 88 VAL A CA 1
ATOM 631 C C . VAL A 1 88 ? 21.871 -4.133 -15.172 1.00 90.31 88 VAL A C 1
ATOM 633 O O . VAL A 1 88 ? 21.560 -5.286 -15.470 1.00 90.31 88 VAL A O 1
ATOM 636 N N . GLU A 1 89 ? 21.005 -3.253 -14.678 1.00 88.69 89 GLU A N 1
ATOM 637 C CA . GLU A 1 89 ? 19.589 -3.533 -14.410 1.00 88.69 89 GLU A CA 1
ATOM 638 C C . GLU A 1 89 ? 18.699 -2.500 -15.105 1.00 88.69 89 GLU A C 1
ATOM 640 O O . GLU A 1 89 ? 19.066 -1.331 -15.213 1.00 88.69 89 GLU A O 1
ATOM 645 N N . VAL A 1 90 ? 17.515 -2.928 -15.548 1.00 90.94 90 VAL A N 1
ATOM 646 C CA . VAL A 1 90 ? 16.438 -2.026 -15.974 1.00 90.94 90 VAL A CA 1
ATOM 647 C C . VAL A 1 90 ? 15.439 -1.932 -14.828 1.00 90.94 90 VAL A C 1
ATOM 649 O O . VAL A 1 90 ? 14.853 -2.938 -14.424 1.00 90.94 90 VAL A O 1
ATOM 652 N N . VAL A 1 91 ? 15.271 -0.730 -14.293 1.00 91.25 91 VAL A N 1
ATOM 653 C CA . VAL A 1 91 ? 14.317 -0.418 -13.230 1.00 91.25 91 VAL A CA 1
ATOM 654 C C . VAL A 1 91 ? 13.093 0.230 -13.860 1.00 91.25 91 VAL A C 1
ATOM 656 O O . VAL A 1 91 ? 13.208 1.008 -14.807 1.00 91.25 91 VAL A O 1
ATOM 659 N N . HIS A 1 92 ? 11.919 -0.125 -13.353 1.00 92.00 92 HIS A N 1
ATOM 660 C CA . HIS A 1 92 ? 10.634 0.368 -13.834 1.00 92.00 92 HIS A CA 1
ATOM 661 C C . HIS A 1 92 ? 9.978 1.285 -12.797 1.00 92.00 92 HIS A C 1
ATOM 663 O O . HIS A 1 92 ? 10.485 1.467 -11.690 1.00 92.00 92 HIS A O 1
ATOM 669 N N . THR A 1 93 ? 8.846 1.877 -13.163 1.00 94.06 93 THR A N 1
ATOM 670 C CA . THR A 1 93 ? 8.026 2.657 -12.235 1.00 94.06 93 THR A CA 1
ATOM 671 C C . THR A 1 93 ? 7.289 1.777 -11.227 1.00 94.06 93 THR A C 1
ATOM 673 O O . THR A 1 93 ? 6.989 0.609 -11.486 1.00 94.06 93 THR A O 1
ATOM 676 N N . PHE A 1 94 ? 6.884 2.380 -10.109 1.00 92.69 94 PHE A N 1
ATOM 677 C CA . PHE A 1 94 ? 6.001 1.754 -9.119 1.00 92.69 94 PHE A CA 1
ATOM 678 C C . PHE A 1 94 ? 4.736 1.169 -9.763 1.00 92.69 94 PHE A C 1
ATOM 680 O O . PHE A 1 94 ? 4.343 0.032 -9.503 1.00 92.69 94 PHE A O 1
ATOM 687 N N . GLY A 1 95 ? 4.108 1.941 -10.661 1.00 91.50 95 GLY A N 1
ATOM 688 C CA . GLY A 1 95 ? 2.895 1.529 -11.367 1.00 91.50 95 GLY A CA 1
ATOM 689 C C . GLY A 1 95 ? 3.093 0.249 -12.181 1.00 91.50 95 GLY A C 1
ATOM 690 O O . GLY A 1 95 ? 2.241 -0.637 -12.123 1.00 91.50 95 GLY A O 1
ATOM 691 N N . TYR A 1 96 ? 4.229 0.116 -12.873 1.00 92.00 96 TYR A N 1
ATOM 692 C CA . TYR A 1 96 ? 4.591 -1.109 -13.588 1.00 92.00 96 TYR A CA 1
ATOM 693 C C . TYR A 1 96 ? 4.683 -2.309 -12.643 1.00 92.00 96 TYR A C 1
ATOM 695 O O . TYR A 1 96 ? 4.066 -3.344 -12.899 1.00 92.00 96 TYR A O 1
ATOM 703 N N . TYR A 1 97 ? 5.413 -2.178 -11.531 1.00 90.50 97 TYR A N 1
ATOM 704 C CA . TYR A 1 97 ? 5.611 -3.300 -10.615 1.00 90.50 97 TYR A CA 1
ATOM 705 C C . TYR A 1 97 ? 4.311 -3.758 -9.957 1.00 90.50 97 TYR A C 1
ATOM 707 O O . TYR A 1 97 ? 4.050 -4.961 -9.933 1.00 90.50 97 TYR A O 1
ATOM 715 N N . ILE A 1 98 ? 3.468 -2.833 -9.487 1.00 91.06 98 ILE A N 1
ATOM 716 C CA . ILE A 1 98 ? 2.167 -3.188 -8.903 1.00 91.06 98 ILE A CA 1
ATOM 717 C C . ILE A 1 98 ? 1.293 -3.915 -9.928 1.00 91.06 98 ILE A C 1
ATOM 719 O O . ILE A 1 98 ? 0.725 -4.962 -9.625 1.00 91.06 98 ILE A O 1
ATOM 723 N N . LYS A 1 99 ? 1.227 -3.419 -11.166 1.00 91.44 99 LYS A N 1
ATOM 724 C CA . LYS A 1 99 ? 0.441 -4.042 -12.240 1.00 91.44 99 LYS A CA 1
ATOM 725 C C . LYS A 1 99 ? 0.951 -5.425 -12.628 1.00 91.44 99 LYS A C 1
ATOM 727 O O . LYS A 1 99 ? 0.136 -6.326 -12.806 1.00 91.44 99 LYS A O 1
ATOM 732 N N . ALA A 1 100 ? 2.267 -5.614 -12.687 1.00 87.19 100 ALA A N 1
ATOM 733 C CA . ALA A 1 100 ? 2.865 -6.922 -12.926 1.00 87.19 100 ALA A CA 1
ATOM 734 C C . ALA A 1 100 ? 2.533 -7.917 -11.798 1.00 87.19 100 ALA A C 1
ATOM 736 O O . ALA A 1 100 ? 2.206 -9.067 -12.074 1.00 87.19 100 ALA A O 1
ATOM 737 N N . MET A 1 101 ? 2.550 -7.482 -10.531 1.00 85.38 101 MET A N 1
ATOM 738 C CA . MET A 1 101 ? 2.146 -8.339 -9.406 1.00 85.38 101 MET A CA 1
ATOM 739 C C . MET A 1 101 ? 0.655 -8.701 -9.451 1.00 85.38 101 MET A C 1
ATOM 741 O O . MET A 1 101 ? 0.296 -9.835 -9.121 1.00 85.38 101 MET A O 1
ATOM 745 N N . ILE A 1 102 ? -0.205 -7.765 -9.871 1.00 88.69 102 ILE A N 1
ATOM 746 C CA . ILE A 1 102 ? -1.632 -8.034 -10.093 1.00 88.69 102 ILE A CA 1
ATOM 747 C C . ILE A 1 102 ? -1.803 -9.104 -11.176 1.00 88.69 102 ILE A C 1
ATOM 749 O O . ILE A 1 102 ? -2.520 -10.080 -10.952 1.00 88.69 102 ILE A O 1
ATOM 753 N N . ASP A 1 103 ? -1.122 -8.959 -12.315 1.00 86.94 103 ASP A N 1
ATOM 754 C CA . ASP A 1 103 ? -1.199 -9.914 -13.428 1.00 86.94 103 ASP A CA 1
ATOM 755 C C . ASP A 1 103 ? -0.701 -11.308 -13.015 1.00 86.94 103 ASP A C 1
ATOM 757 O O . ASP A 1 103 ? -1.394 -12.303 -13.238 1.00 86.94 103 ASP A O 1
ATOM 761 N N . ASP A 1 104 ? 0.452 -11.386 -12.343 1.00 83.12 104 ASP A N 1
ATOM 762 C CA . ASP A 1 104 ? 1.052 -12.642 -11.871 1.00 83.12 104 ASP A CA 1
ATOM 763 C C . ASP A 1 104 ? 0.160 -13.386 -10.864 1.00 83.12 104 ASP A C 1
ATOM 765 O O . ASP A 1 104 ? 0.164 -14.621 -10.814 1.00 83.12 104 ASP A O 1
ATOM 769 N N . SER A 1 105 ? -0.575 -12.646 -10.033 1.00 83.56 105 SER A N 1
ATOM 770 C CA . SER A 1 105 ? -1.486 -13.204 -9.026 1.00 83.56 105 SER A CA 1
ATOM 771 C C . SER A 1 105 ? -2.811 -13.630 -9.658 1.00 83.56 105 SER A C 1
ATOM 773 O O . SER A 1 105 ? -3.273 -14.751 -9.440 1.00 83.56 105 SER A O 1
ATOM 775 N N . THR A 1 106 ? -3.361 -12.795 -10.542 1.00 86.00 106 THR A N 1
ATOM 776 C CA . THR A 1 106 ? -4.588 -13.094 -11.295 1.00 86.00 106 THR A CA 1
ATOM 777 C C . THR A 1 106 ? -4.404 -14.328 -12.180 1.00 86.00 106 THR A C 1
ATOM 779 O O . THR A 1 106 ? -5.278 -15.190 -12.232 1.00 86.00 106 THR A O 1
ATOM 782 N N . ALA A 1 107 ? -3.233 -14.492 -12.809 1.00 84.44 107 ALA A N 1
ATOM 783 C CA . ALA A 1 107 ? -2.889 -15.681 -13.596 1.00 84.44 107 ALA A CA 1
ATOM 784 C C . ALA A 1 107 ? -2.884 -16.986 -12.773 1.00 84.44 107 ALA A C 1
ATOM 786 O O . ALA A 1 107 ? -2.971 -18.076 -13.340 1.00 84.44 107 ALA A O 1
ATOM 787 N N . LYS A 1 108 ? -2.792 -16.885 -11.442 1.00 83.44 108 LYS A N 1
ATOM 788 C CA . LYS A 1 108 ? -2.863 -18.008 -10.495 1.00 83.44 108 LYS A CA 1
ATOM 789 C C . LYS A 1 108 ? -4.249 -18.167 -9.864 1.00 83.44 108 LYS A C 1
ATOM 791 O O . LYS A 1 108 ? -4.393 -18.980 -8.959 1.00 83.44 108 LYS A O 1
ATOM 796 N N . ASN A 1 109 ? -5.256 -17.437 -10.354 1.00 83.75 109 ASN A N 1
ATOM 797 C CA . ASN A 1 109 ? -6.604 -17.352 -9.781 1.00 83.75 109 ASN A CA 1
ATOM 798 C C . ASN A 1 109 ? -6.627 -16.848 -8.330 1.00 83.75 109 ASN A C 1
ATOM 800 O O . ASN A 1 109 ? -7.523 -17.208 -7.573 1.00 83.75 109 ASN A O 1
ATOM 804 N N . VAL A 1 110 ? -5.652 -16.020 -7.951 1.00 82.88 110 VAL A N 1
ATOM 805 C CA . VAL A 1 110 ? -5.646 -15.335 -6.657 1.00 82.88 110 VAL A CA 1
ATOM 806 C C . VAL A 1 110 ? -6.330 -13.983 -6.833 1.00 82.88 110 VAL A C 1
ATOM 808 O O . VAL A 1 110 ? -5.944 -13.194 -7.698 1.00 82.88 110 VAL A O 1
ATOM 811 N N . THR A 1 111 ? -7.336 -13.708 -6.012 1.00 85.56 111 THR A N 1
ATOM 812 C CA . THR A 1 111 ? -7.990 -12.404 -5.907 1.00 85.56 111 THR A CA 1
ATOM 813 C C . THR A 1 111 ? -7.004 -11.393 -5.335 1.00 85.56 111 THR A C 1
ATOM 815 O O . THR A 1 111 ? -6.398 -11.612 -4.289 1.00 85.56 111 THR A O 1
ATOM 818 N N . VAL A 1 112 ? -6.825 -10.271 -6.026 1.00 88.56 112 VAL A N 1
ATOM 819 C CA . VAL A 1 112 ? -5.854 -9.243 -5.638 1.00 88.56 112 VAL A CA 1
ATOM 820 C C . VAL A 1 112 ? -6.565 -8.038 -5.061 1.00 88.56 112 VAL A C 1
ATOM 822 O O . VAL A 1 112 ? -7.534 -7.553 -5.636 1.00 88.56 112 VAL A O 1
ATOM 825 N N . ILE A 1 113 ? -6.044 -7.517 -3.958 1.00 92.12 113 ILE A N 1
ATOM 826 C CA . ILE A 1 113 ? -6.502 -6.283 -3.327 1.00 92.12 113 ILE A CA 1
ATOM 82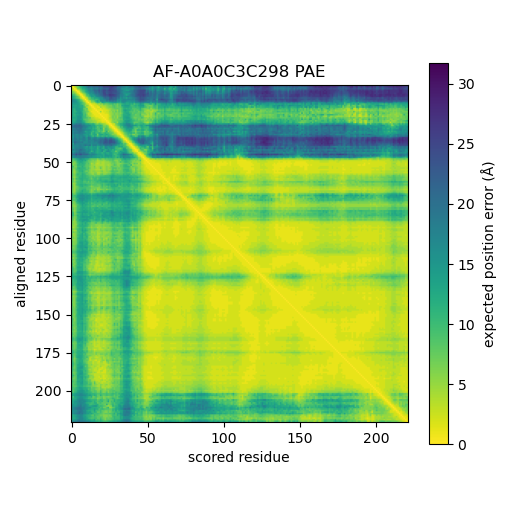7 C C . ILE A 1 113 ? -5.307 -5.355 -3.209 1.00 92.12 113 ILE A C 1
ATOM 829 O O . ILE A 1 113 ? -4.278 -5.710 -2.631 1.00 92.12 113 ILE A O 1
ATOM 833 N N . ILE A 1 114 ? -5.438 -4.149 -3.747 1.00 94.69 114 ILE A N 1
ATOM 834 C CA . ILE A 1 114 ? -4.404 -3.130 -3.610 1.00 94.69 114 ILE A CA 1
ATOM 835 C C . ILE A 1 114 ? -4.711 -2.271 -2.395 1.00 94.69 114 ILE A C 1
ATOM 837 O O . ILE A 1 114 ? -5.809 -1.740 -2.259 1.00 94.69 114 ILE A O 1
ATOM 841 N N . SER A 1 115 ? -3.724 -2.104 -1.529 1.00 95.12 115 SER A N 1
ATOM 842 C CA . SER A 1 115 ? -3.767 -1.200 -0.387 1.00 95.12 115 SER A CA 1
ATOM 843 C C . SER A 1 115 ? -2.765 -0.071 -0.611 1.00 95.12 115 SER A C 1
ATOM 845 O O . SER A 1 115 ? -1.644 -0.313 -1.068 1.00 95.12 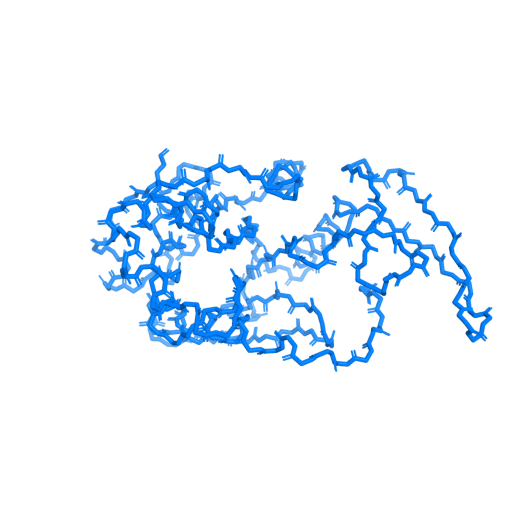115 SER A O 1
ATOM 847 N N . SER A 1 116 ? -3.142 1.174 -0.321 1.00 95.94 116 SER A N 1
ATOM 848 C CA . SER A 1 116 ? -2.144 2.246 -0.231 1.00 95.94 116 SER A CA 1
ATOM 849 C C . SER A 1 116 ? -1.232 2.050 0.977 1.00 95.94 116 SER A C 1
ATOM 851 O O . SER A 1 116 ? -1.649 1.486 1.984 1.00 95.94 116 SER A O 1
ATOM 853 N N . GLN A 1 117 ? 0.010 2.542 0.909 1.00 93.19 117 GLN A N 1
ATOM 854 C CA . GLN A 1 117 ? 0.874 2.563 2.092 1.00 93.19 117 GLN A CA 1
ATOM 855 C C . GLN A 1 117 ? 0.199 3.262 3.281 1.00 93.19 117 GLN A C 1
ATOM 857 O O . GLN A 1 117 ? -0.564 4.212 3.113 1.00 93.19 117 GLN A O 1
ATOM 862 N N . THR A 1 118 ? 0.545 2.846 4.494 1.00 95.00 118 THR A N 1
ATOM 863 C CA . THR A 1 118 ? 0.214 3.583 5.719 1.00 95.00 118 THR A CA 1
ATOM 864 C C . THR A 1 118 ? 0.936 4.939 5.758 1.00 95.00 118 THR A C 1
ATOM 866 O O . THR A 1 118 ? 1.970 5.090 5.095 1.00 95.00 118 THR A O 1
ATOM 869 N N . PRO A 1 119 ? 0.446 5.927 6.526 1.00 95.88 119 PRO A N 1
ATOM 870 C CA . PRO A 1 119 ? 1.228 7.120 6.827 1.00 95.88 119 PRO A CA 1
ATOM 871 C C . PRO A 1 119 ? 2.412 6.775 7.747 1.00 95.88 119 PRO A C 1
ATOM 873 O O . PRO A 1 119 ? 2.341 5.807 8.512 1.00 95.88 119 PRO A O 1
ATOM 876 N N . ASP A 1 120 ? 3.471 7.584 7.684 1.00 95.25 120 ASP A N 1
ATOM 877 C CA . ASP A 1 120 ? 4.389 7.772 8.819 1.00 95.25 120 ASP A CA 1
ATOM 878 C C . ASP A 1 120 ? 3.639 8.437 9.988 1.00 95.25 120 ASP A C 1
ATOM 880 O O . ASP A 1 120 ? 2.439 8.701 9.891 1.00 95.25 120 ASP A O 1
ATOM 884 N N . ASN A 1 121 ? 4.305 8.722 11.107 1.00 96.62 121 ASN A N 1
ATOM 885 C CA . ASN A 1 121 ? 3.695 9.431 12.226 1.00 96.62 121 ASN A CA 1
ATOM 886 C C . ASN A 1 121 ? 3.206 10.828 11.777 1.00 96.62 121 ASN A C 1
ATOM 888 O O . ASN A 1 121 ? 4.024 11.734 11.609 1.00 96.62 121 ASN A O 1
ATOM 892 N N . PRO A 1 122 ? 1.883 11.068 11.656 1.00 97.06 122 PRO A N 1
ATOM 893 C CA . PRO A 1 122 ? 1.362 12.338 11.145 1.00 97.06 122 PRO A CA 1
ATOM 894 C C . PRO A 1 122 ? 1.446 13.480 12.168 1.00 97.06 122 PRO A C 1
ATOM 896 O O . PRO A 1 122 ? 1.075 14.612 11.856 1.00 97.06 122 PRO A O 1
ATOM 899 N N . TYR A 1 123 ? 1.874 13.187 13.398 1.00 97.38 123 TYR A N 1
ATOM 900 C CA . TYR A 1 123 ? 2.175 14.169 14.436 1.00 97.38 123 TYR A CA 1
ATOM 901 C C . TYR A 1 123 ? 3.674 14.455 14.555 1.00 97.38 123 TYR A C 1
ATOM 903 O O . TYR A 1 123 ? 4.083 15.250 15.405 1.00 97.38 123 TYR A O 1
ATOM 911 N N . GLU A 1 124 ? 4.513 13.859 13.703 1.00 94.06 124 GLU A N 1
ATOM 912 C CA . GLU A 1 124 ? 5.933 14.177 13.693 1.00 94.06 124 GLU A CA 1
ATOM 913 C C . GLU A 1 124 ? 6.127 15.686 13.476 1.00 94.06 124 GLU A C 1
ATOM 915 O O . GLU A 1 124 ? 5.650 16.280 12.510 1.00 94.06 124 GLU A O 1
ATOM 920 N N . HIS A 1 125 ? 6.792 16.326 14.440 1.00 92.88 125 HIS A N 1
ATOM 921 C CA . HIS A 1 125 ? 7.029 17.772 14.460 1.00 92.88 125 HIS A CA 1
ATOM 922 C C . HIS A 1 125 ? 5.759 18.649 14.400 1.00 92.88 125 HIS A C 1
ATOM 924 O O . HIS A 1 125 ? 5.854 19.845 14.117 1.00 92.88 125 HIS A O 1
ATOM 930 N N . SER A 1 126 ? 4.583 18.098 14.723 1.00 93.25 126 SER A N 1
ATOM 931 C CA . SER A 1 126 ? 3.300 18.798 14.638 1.00 93.25 126 SER A CA 1
ATOM 932 C C . SER A 1 126 ? 2.339 18.418 15.772 1.00 93.25 126 SER A C 1
ATOM 934 O O . SER A 1 126 ? 2.224 17.270 16.187 1.00 93.25 126 SER A O 1
ATOM 936 N N . THR A 1 127 ? 1.575 19.387 16.279 1.00 90.12 127 THR A N 1
ATOM 937 C CA . THR A 1 127 ? 0.511 19.127 17.271 1.00 90.12 127 THR A CA 1
ATOM 938 C C . THR A 1 127 ? -0.828 18.758 16.628 1.00 90.12 127 THR A C 1
ATOM 940 O O . THR A 1 127 ? -1.733 18.279 17.312 1.00 90.12 127 THR A O 1
ATOM 943 N N . THR A 1 128 ? -0.950 18.945 15.315 1.00 94.44 128 THR A N 1
ATOM 944 C CA . THR A 1 128 ? -2.100 18.563 14.485 1.00 94.44 128 THR A CA 1
ATOM 945 C C . THR A 1 128 ? -1.676 17.548 13.429 1.00 94.44 128 THR A C 1
ATOM 947 O O . THR A 1 128 ? -0.514 17.522 13.038 1.00 94.44 128 THR A O 1
ATOM 950 N N . ILE A 1 129 ? -2.618 16.747 12.933 1.00 95.62 129 ILE A N 1
ATOM 951 C CA . ILE A 1 129 ? -2.358 15.784 11.856 1.00 95.62 129 ILE A CA 1
ATOM 952 C C . ILE A 1 129 ? -1.829 16.495 10.605 1.00 95.62 129 ILE A C 1
ATOM 954 O O . ILE A 1 129 ? -2.446 17.453 10.133 1.00 95.62 129 ILE A O 1
ATOM 958 N N . VAL A 1 130 ? -0.724 15.989 10.062 1.00 95.12 130 VAL A N 1
ATOM 959 C CA . VAL A 1 130 ? -0.255 16.264 8.701 1.00 95.12 130 VAL A CA 1
ATOM 960 C C . VAL A 1 130 ? -0.821 15.185 7.776 1.00 95.12 130 VAL A C 1
ATOM 962 O O . VAL A 1 130 ? -0.432 14.023 7.851 1.00 95.12 130 VAL A O 1
ATOM 965 N N . ASP A 1 131 ? -1.774 15.570 6.926 1.00 95.31 131 ASP A N 1
ATOM 966 C CA . ASP A 1 131 ? -2.424 14.691 5.944 1.00 95.31 131 ASP A CA 1
ATOM 967 C C . ASP A 1 131 ? -1.878 14.978 4.539 1.00 95.31 131 ASP A C 1
ATOM 969 O O . ASP A 1 131 ? -2.508 15.644 3.714 1.00 95.31 131 ASP A O 1
ATOM 973 N N . GLU A 1 132 ? -0.647 14.530 4.298 1.00 94.88 132 GLU A N 1
ATOM 974 C CA . GLU A 1 132 ? 0.041 14.678 3.014 1.00 94.88 132 GLU A CA 1
ATOM 975 C C . GLU A 1 132 ? 0.335 13.293 2.422 1.00 94.88 132 GLU A C 1
ATOM 977 O O . GLU A 1 132 ? 1.398 12.719 2.672 1.00 94.88 132 GLU A O 1
ATOM 982 N N . PRO A 1 133 ? -0.600 12.705 1.650 1.00 96.19 133 PRO A N 1
ATOM 983 C CA . PRO A 1 133 ? -0.386 11.389 1.069 1.00 96.19 133 PRO A CA 1
ATOM 984 C C . PRO A 1 133 ? 0.791 11.416 0.083 1.00 96.19 133 PRO A C 1
ATOM 986 O O . PRO A 1 133 ? 0.795 12.223 -0.855 1.00 96.19 133 PRO A O 1
ATOM 989 N N . PRO A 1 134 ? 1.775 10.508 0.218 1.00 95.50 134 PRO A N 1
ATOM 990 C CA . PRO A 1 134 ? 2.860 10.409 -0.743 1.00 95.50 134 PRO A CA 1
ATOM 991 C C . PRO A 1 134 ? 2.337 9.936 -2.101 1.00 95.50 134 PRO A C 1
ATOM 993 O O . PRO A 1 134 ? 1.294 9.285 -2.214 1.00 95.50 134 PRO A O 1
ATOM 996 N N . ARG A 1 135 ? 3.107 10.212 -3.162 1.00 96.44 135 ARG A N 1
ATOM 997 C CA . ARG A 1 135 ? 2.736 9.883 -4.554 1.00 96.44 135 ARG A CA 1
ATOM 998 C C . ARG A 1 135 ? 2.311 8.421 -4.761 1.00 96.44 135 ARG A C 1
ATOM 1000 O O . ARG A 1 135 ? 1.455 8.155 -5.602 1.00 96.44 135 ARG A O 1
ATOM 1007 N N . PHE A 1 136 ? 2.861 7.495 -3.975 1.00 95.88 136 PHE A N 1
ATOM 1008 C CA . PHE A 1 136 ? 2.580 6.062 -4.061 1.00 95.88 136 PHE A CA 1
ATOM 1009 C C . PHE A 1 136 ? 1.143 5.700 -3.677 1.00 95.88 136 PHE A C 1
ATOM 1011 O O . PHE A 1 136 ? 0.593 4.760 -4.243 1.00 95.88 136 PHE A O 1
ATOM 1018 N N . VAL A 1 137 ? 0.483 6.490 -2.819 1.00 97.06 137 VAL A N 1
ATOM 1019 C CA . VAL A 1 137 ? -0.958 6.343 -2.539 1.00 97.06 137 VAL A CA 1
ATOM 1020 C C . VAL A 1 137 ? -1.758 6.519 -3.833 1.00 97.06 137 VAL A C 1
ATOM 1022 O O . VAL A 1 137 ? -2.599 5.691 -4.180 1.00 97.06 137 VAL A O 1
ATOM 1025 N N . GLY A 1 138 ? -1.453 7.578 -4.589 1.00 96.94 138 GLY A N 1
ATOM 1026 C CA . GLY A 1 138 ? -2.078 7.841 -5.884 1.00 96.94 138 GLY A CA 1
ATOM 1027 C C . GLY A 1 138 ? -1.716 6.794 -6.938 1.00 96.94 138 GLY A C 1
ATOM 1028 O O . GLY A 1 138 ? -2.584 6.353 -7.690 1.00 96.94 138 GLY A O 1
ATOM 1029 N N . TYR A 1 139 ? -0.457 6.354 -6.981 1.00 96.75 139 TYR A N 1
ATOM 1030 C CA . TYR A 1 139 ? -0.020 5.349 -7.952 1.00 96.75 139 TYR A CA 1
ATOM 1031 C C . TYR A 1 139 ? -0.657 3.978 -7.703 1.00 96.75 139 TYR A C 1
ATOM 1033 O O . TYR A 1 139 ? -1.102 3.348 -8.660 1.00 96.75 139 TYR A O 1
ATOM 1041 N N . ALA A 1 140 ? -0.779 3.549 -6.444 1.00 95.88 140 ALA A N 1
ATOM 1042 C CA . ALA A 1 140 ? -1.456 2.306 -6.076 1.00 95.88 140 ALA A CA 1
ATOM 1043 C C . ALA A 1 140 ? -2.934 2.340 -6.490 1.00 95.88 140 ALA A C 1
ATOM 1045 O O . ALA A 1 140 ? -3.425 1.405 -7.124 1.00 95.88 140 ALA A O 1
ATOM 1046 N N . LYS A 1 141 ? -3.620 3.460 -6.226 1.00 97.25 141 LYS A N 1
ATOM 1047 C CA . LYS A 1 141 ? -5.007 3.676 -6.658 1.00 97.25 141 LYS A CA 1
ATOM 1048 C C . LYS A 1 141 ? -5.168 3.565 -8.175 1.00 97.25 141 LYS A C 1
ATOM 1050 O O . LYS A 1 141 ? -6.094 2.907 -8.643 1.00 97.25 141 LYS A O 1
ATOM 1055 N N . ASN A 1 142 ? -4.282 4.203 -8.937 1.00 96.75 142 ASN A N 1
ATOM 1056 C CA . ASN A 1 142 ? -4.342 4.174 -10.398 1.00 96.75 142 ASN A CA 1
ATOM 1057 C C . ASN A 1 142 ? -4.070 2.765 -10.941 1.00 96.75 142 ASN A C 1
ATOM 1059 O O . ASN A 1 142 ? -4.815 2.289 -11.788 1.00 96.75 142 ASN A O 1
ATOM 1063 N N . ALA A 1 143 ? -3.065 2.066 -10.406 1.00 95.12 143 ALA A N 1
ATOM 1064 C CA . ALA A 1 143 ? -2.767 0.691 -10.796 1.00 95.12 143 ALA A CA 1
ATOM 1065 C C . ALA A 1 143 ? -3.945 -0.262 -10.537 1.00 95.12 143 ALA A C 1
ATOM 1067 O O . ALA A 1 143 ? -4.267 -1.084 -11.395 1.00 95.12 143 ALA A O 1
ATOM 1068 N N . ALA A 1 144 ? -4.615 -0.116 -9.391 1.00 96.12 144 ALA A N 1
ATOM 1069 C CA . ALA A 1 144 ? -5.806 -0.890 -9.060 1.00 96.12 144 ALA A CA 1
ATOM 1070 C C . ALA A 1 144 ? -6.959 -0.620 -10.039 1.00 96.12 144 ALA A C 1
ATOM 1072 O O . ALA A 1 144 ? -7.565 -1.557 -10.557 1.00 96.12 144 ALA A O 1
ATOM 1073 N N . ALA A 1 145 ? -7.216 0.658 -10.344 1.00 96.69 145 ALA A N 1
ATOM 1074 C CA . ALA A 1 145 ? -8.251 1.066 -11.290 1.00 96.69 145 ALA A CA 1
ATOM 1075 C C . ALA A 1 145 ? -7.982 0.540 -12.709 1.00 96.69 145 ALA A C 1
ATOM 1077 O O . ALA A 1 145 ? -8.889 -0.001 -13.339 1.00 96.69 145 ALA A O 1
ATOM 1078 N N . ASP A 1 146 ? -6.737 0.631 -13.180 1.00 96.06 146 ASP A N 1
ATOM 1079 C CA . ASP A 1 146 ? -6.329 0.165 -14.510 1.00 96.06 146 ASP A CA 1
ATOM 1080 C C . ASP A 1 146 ? -6.493 -1.352 -14.676 1.00 96.06 146 ASP A C 1
ATOM 1082 O O . ASP A 1 146 ? -6.817 -1.831 -15.763 1.00 96.06 146 ASP A O 1
ATOM 1086 N N . LYS A 1 147 ? -6.282 -2.119 -13.599 1.00 95.38 147 LYS A N 1
ATOM 1087 C CA . LYS A 1 147 ? -6.446 -3.581 -13.588 1.00 95.38 147 LYS A CA 1
ATOM 1088 C C . LYS A 1 147 ? -7.839 -4.043 -13.161 1.00 95.38 147 LYS A C 1
ATOM 1090 O O . LYS A 1 147 ? -8.118 -5.237 -13.224 1.00 95.38 147 LYS A O 1
ATOM 1095 N N . GLY A 1 148 ? -8.711 -3.125 -12.747 1.00 95.50 148 GLY A N 1
ATOM 1096 C CA . GLY A 1 148 ? -10.061 -3.445 -12.285 1.00 95.50 148 GLY A CA 1
ATOM 1097 C C . GLY A 1 148 ? -10.095 -4.282 -11.004 1.00 95.50 148 GLY A C 1
ATOM 1098 O O . GLY A 1 148 ? -11.017 -5.076 -10.831 1.00 95.50 148 GLY A O 1
ATOM 1099 N N . VAL A 1 149 ? -9.102 -4.127 -10.123 1.00 94.69 149 VAL A N 1
ATOM 1100 C CA . VAL A 1 149 ? -9.038 -4.826 -8.828 1.00 94.69 149 VAL A CA 1
ATOM 1101 C C . VAL A 1 149 ? -9.439 -3.896 -7.673 1.00 94.69 149 VAL A C 1
ATOM 1103 O O . VAL A 1 149 ? -9.274 -2.678 -7.790 1.00 94.69 149 VAL A O 1
ATOM 1106 N N . PRO A 1 150 ? -9.963 -4.430 -6.552 1.00 95.81 150 PRO A N 1
ATOM 1107 C CA . PRO A 1 150 ? -10.298 -3.636 -5.371 1.00 95.81 150 PRO A CA 1
ATOM 1108 C C . PRO A 1 150 ? -9.141 -2.771 -4.856 1.00 95.81 150 PRO A C 1
ATOM 1110 O O . PRO A 1 150 ? -7.985 -3.205 -4.831 1.00 95.81 150 PRO A O 1
ATOM 1113 N N . TYR A 1 151 ? -9.473 -1.567 -4.381 1.00 96.44 151 TYR A N 1
ATOM 1114 C CA . TYR A 1 151 ? -8.529 -0.634 -3.767 1.00 96.44 151 TYR A CA 1
ATOM 1115 C C . TYR A 1 151 ? -8.978 -0.208 -2.367 1.00 96.44 151 TYR A C 1
ATOM 1117 O O . TYR A 1 151 ? -10.045 0.387 -2.194 1.00 96.44 151 TYR A O 1
ATOM 1125 N N . VAL A 1 152 ? -8.117 -0.437 -1.377 1.00 96.25 152 VAL A N 1
ATOM 1126 C CA . VAL A 1 152 ? -8.263 0.047 -0.003 1.00 96.25 152 VAL A CA 1
ATOM 1127 C C . VAL A 1 152 ? -7.395 1.286 0.178 1.00 96.25 152 VAL A C 1
ATOM 1129 O O . VAL A 1 152 ? -6.168 1.222 0.093 1.00 96.25 152 VAL A O 1
ATOM 1132 N N . ASN A 1 153 ? -8.019 2.427 0.483 1.00 96.81 153 ASN A N 1
ATOM 1133 C CA . ASN A 1 153 ? -7.277 3.633 0.850 1.00 96.81 153 ASN A CA 1
ATOM 1134 C C . ASN A 1 153 ? -6.825 3.575 2.319 1.00 96.81 153 ASN A C 1
ATOM 1136 O O . ASN A 1 153 ? -7.316 4.324 3.166 1.00 96.81 153 ASN A O 1
ATOM 1140 N N . HIS A 1 154 ? -5.916 2.652 2.618 1.00 96.12 154 HIS A N 1
ATOM 1141 C CA . HIS A 1 154 ? -5.446 2.387 3.971 1.00 96.12 154 HIS A CA 1
ATOM 1142 C C . HIS A 1 154 ? -4.752 3.609 4.588 1.00 96.12 154 HIS A C 1
ATOM 1144 O O . HIS A 1 154 ? -4.985 3.893 5.761 1.00 96.12 154 HIS A O 1
ATOM 1150 N N . PHE A 1 155 ? -4.029 4.407 3.788 1.00 96.81 155 PHE A N 1
ATOM 1151 C CA . PHE A 1 155 ? -3.491 5.704 4.215 1.00 96.81 155 PHE A CA 1
ATOM 1152 C C . PHE A 1 155 ? -4.561 6.578 4.888 1.00 96.81 155 PHE A C 1
ATOM 1154 O O . PHE A 1 155 ? -4.436 6.946 6.056 1.00 96.81 155 PHE A O 1
ATOM 1161 N N . ALA A 1 156 ? -5.648 6.870 4.165 1.00 97.31 156 ALA A N 1
ATOM 1162 C CA . ALA A 1 156 ? -6.704 7.760 4.644 1.00 97.31 156 ALA A CA 1
ATOM 1163 C C . ALA A 1 156 ? -7.455 7.174 5.848 1.00 97.31 156 ALA A C 1
ATOM 1165 O O . ALA A 1 156 ? -7.798 7.902 6.779 1.00 97.31 156 ALA A O 1
ATOM 1166 N N . ALA A 1 157 ? -7.670 5.856 5.864 1.00 96.69 157 ALA A N 1
ATOM 1167 C CA . ALA A 1 157 ? -8.287 5.185 7.002 1.00 96.69 157 ALA A CA 1
ATOM 1168 C C . ALA A 1 157 ? -7.429 5.305 8.276 1.00 96.69 157 ALA A C 1
ATOM 1170 O O . ALA A 1 157 ? -7.963 5.569 9.357 1.00 96.69 157 ALA A O 1
ATOM 1171 N N . VAL A 1 158 ? -6.102 5.166 8.163 1.00 96.38 158 VAL A N 1
ATOM 1172 C CA . VAL A 1 158 ? -5.181 5.342 9.299 1.00 96.38 158 VAL A CA 1
ATOM 1173 C C . VAL A 1 158 ? -5.144 6.800 9.747 1.00 96.38 158 VAL A C 1
ATOM 1175 O O . VAL A 1 158 ? -5.239 7.053 10.945 1.00 96.38 158 VAL A O 1
ATOM 1178 N N . ILE A 1 159 ? -5.091 7.765 8.822 1.00 97.56 159 ILE A N 1
ATOM 1179 C CA . ILE A 1 159 ? -5.163 9.197 9.155 1.00 97.56 159 ILE A CA 1
ATOM 1180 C C . ILE A 1 159 ? -6.449 9.523 9.929 1.00 97.56 159 ILE A C 1
ATOM 1182 O O . ILE A 1 159 ? -6.398 10.185 10.970 1.00 97.56 159 ILE A O 1
ATOM 1186 N N . ALA A 1 160 ? -7.600 9.012 9.487 1.00 96.75 160 ALA A N 1
ATOM 1187 C CA . ALA A 1 160 ? -8.876 9.213 10.171 1.00 96.75 160 ALA A CA 1
ATOM 1188 C C . ALA A 1 160 ? -8.902 8.583 11.574 1.00 96.75 160 ALA A C 1
ATOM 1190 O O . ALA A 1 160 ? -9.449 9.173 12.511 1.00 96.75 160 ALA A O 1
ATOM 1191 N N . LEU A 1 161 ? -8.295 7.406 11.747 1.00 95.81 161 LEU A N 1
ATOM 1192 C CA . LEU A 1 161 ? -8.146 6.766 13.054 1.00 95.81 161 LEU A CA 1
ATOM 1193 C C . LEU A 1 161 ? -7.217 7.569 13.973 1.00 95.81 161 LEU A C 1
ATOM 1195 O O . LEU A 1 161 ? -7.591 7.893 15.099 1.00 95.81 161 LEU A O 1
ATOM 1199 N N . PHE A 1 162 ? -6.031 7.934 13.494 1.00 97.00 162 PHE A N 1
ATOM 1200 C CA . PHE A 1 162 ? -5.039 8.695 14.254 1.00 97.00 162 PHE A CA 1
ATOM 1201 C C . PHE A 1 162 ? -5.556 10.078 14.655 1.00 97.00 162 PHE A C 1
ATOM 1203 O O . PHE A 1 162 ? -5.324 10.505 15.785 1.00 97.00 162 PHE A O 1
ATOM 1210 N N . THR A 1 163 ? -6.373 10.712 13.808 1.00 96.56 163 THR A N 1
ATOM 1211 C CA . THR A 1 163 ? -7.101 11.945 14.149 1.00 96.56 163 THR A CA 1
ATOM 1212 C C . THR A 1 163 ? -7.984 11.768 15.390 1.00 96.56 163 THR A C 1
ATOM 1214 O O . THR A 1 163 ? -8.046 12.661 16.233 1.00 96.56 163 THR A O 1
ATOM 1217 N N . LYS A 1 164 ? -8.662 10.619 15.532 1.00 95.75 164 LYS A N 1
ATOM 1218 C CA . LYS A 1 164 ? -9.528 10.322 16.689 1.00 95.75 164 LYS A CA 1
ATOM 1219 C C . LYS A 1 164 ? -8.725 9.998 17.950 1.00 95.75 164 LYS A C 1
ATOM 1221 O O . LYS A 1 164 ? -9.163 10.345 19.043 1.00 95.75 164 LYS A O 1
ATOM 1226 N N . LEU A 1 165 ? -7.588 9.316 17.804 1.00 96.44 165 LEU A N 1
ATOM 1227 C CA . LEU A 1 165 ? -6.738 8.903 18.927 1.00 96.44 165 LEU A CA 1
ATOM 1228 C C . LEU A 1 165 ? -5.926 10.066 19.510 1.00 96.44 165 LEU A C 1
ATOM 1230 O O . LEU A 1 165 ? -5.699 10.109 20.718 1.00 96.44 165 LEU A O 1
ATOM 1234 N N . GLY A 1 166 ? -5.535 11.027 18.673 1.00 97.12 166 GLY A N 1
ATOM 1235 C CA . GLY A 1 166 ? -4.803 12.214 19.095 1.00 97.12 166 GLY A CA 1
ATOM 1236 C C . GLY A 1 166 ? -3.297 11.990 19.268 1.00 97.12 166 GLY A C 1
ATOM 1237 O O . GLY A 1 166 ? -2.812 10.864 19.382 1.00 97.12 166 GLY A O 1
ATOM 1238 N N . ASN A 1 167 ? -2.565 13.107 19.325 1.00 97.31 167 ASN A N 1
ATOM 1239 C CA . ASN A 1 167 ? -1.100 13.167 19.292 1.00 97.31 167 ASN A CA 1
ATOM 1240 C C . ASN A 1 167 ? -0.430 12.217 20.302 1.00 97.31 167 ASN A C 1
ATOM 1242 O O . ASN A 1 167 ? 0.282 11.307 19.897 1.00 97.31 167 ASN A O 1
ATOM 1246 N N . THR A 1 168 ? -0.716 12.354 21.603 1.00 96.75 168 THR A N 1
ATOM 1247 C CA . THR A 1 168 ? -0.021 11.579 22.649 1.00 96.75 168 THR A CA 1
ATOM 1248 C C . THR A 1 168 ? -0.147 10.067 22.462 1.00 96.75 168 THR A C 1
ATOM 1250 O O . THR A 1 168 ? 0.805 9.326 22.704 1.00 96.75 168 THR A O 1
ATOM 1253 N N . THR A 1 169 ? -1.323 9.594 22.047 1.00 97.81 169 THR A N 1
ATOM 1254 C CA . THR A 1 169 ? -1.545 8.169 21.799 1.00 97.81 169 THR A CA 1
ATOM 1255 C C . THR A 1 169 ? -0.819 7.716 20.539 1.00 97.81 169 THR A C 1
ATOM 1257 O O . THR A 1 169 ? -0.162 6.678 20.575 1.00 97.81 1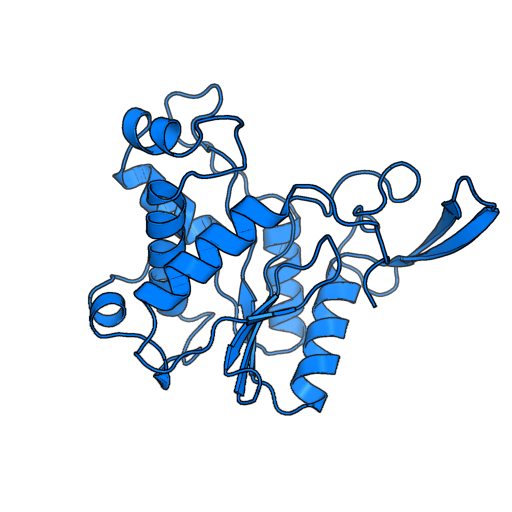69 THR A O 1
ATOM 1260 N N . VAL A 1 170 ? -0.89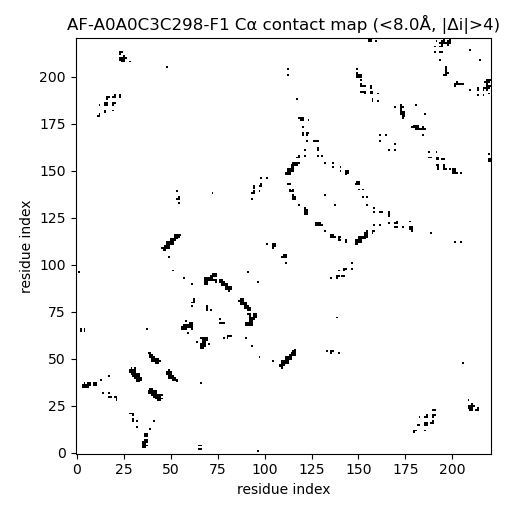1 8.489 19.456 1.00 97.38 170 VAL A N 1
ATOM 1261 C CA . VAL A 1 170 ? -0.248 8.135 18.185 1.00 97.38 170 VAL A CA 1
ATOM 1262 C C . VAL A 1 170 ? 1.274 8.155 18.305 1.00 97.38 170 VAL A C 1
ATOM 1264 O O . VAL A 1 170 ? 1.898 7.172 17.928 1.00 97.38 170 VAL A O 1
ATOM 1267 N N . ASP A 1 171 ? 1.873 9.164 18.938 1.00 96.56 171 ASP A N 1
ATOM 1268 C CA . ASP A 1 171 ? 3.319 9.207 19.208 1.00 96.56 171 ASP A CA 1
ATOM 1269 C C . ASP A 1 171 ? 3.792 7.974 19.993 1.00 96.56 171 ASP A C 1
ATOM 1271 O O . ASP A 1 171 ? 4.853 7.416 19.715 1.00 96.56 171 ASP A O 1
ATOM 1275 N N . SER A 1 172 ? 2.979 7.476 20.934 1.00 96.88 172 SER A N 1
ATOM 1276 C CA . SER A 1 172 ? 3.312 6.259 21.689 1.00 96.88 172 SER A CA 1
ATOM 1277 C C . SER A 1 172 ? 3.388 4.995 20.824 1.00 96.88 172 SER A C 1
ATOM 1279 O O . SER A 1 172 ? 3.966 3.992 21.253 1.00 96.88 172 SER A O 1
ATOM 1281 N N . TYR A 1 173 ? 2.818 5.018 19.615 1.00 95.50 173 TYR A N 1
ATOM 1282 C CA . TYR A 1 173 ? 2.913 3.921 18.659 1.00 95.50 173 TYR A CA 1
ATOM 1283 C C . TYR A 1 173 ? 4.234 3.887 17.905 1.00 95.50 173 TYR A C 1
ATOM 1285 O O . TYR A 1 173 ? 4.559 2.818 17.404 1.00 95.50 173 TYR A O 1
ATOM 1293 N N . PHE A 1 174 ? 5.019 4.965 17.893 1.00 91.88 174 PHE A N 1
ATOM 1294 C CA . PHE A 1 174 ? 6.256 5.109 17.118 1.00 91.88 174 PHE A CA 1
ATOM 1295 C C . PHE A 1 174 ? 7.478 5.255 18.047 1.00 91.88 174 PHE A C 1
ATOM 1297 O O . PHE A 1 174 ? 8.050 6.334 18.179 1.00 91.88 174 PHE A O 1
ATOM 1304 N N . PRO A 1 175 ? 7.883 4.188 18.769 1.00 90.56 175 PRO A N 1
ATOM 1305 C CA . PRO A 1 175 ? 8.846 4.304 19.869 1.00 90.56 175 PRO A CA 1
ATOM 1306 C C . PRO A 1 175 ? 10.308 4.502 19.439 1.00 90.56 175 PRO A C 1
ATOM 1308 O O . PRO A 1 175 ? 11.134 4.831 20.291 1.00 90.56 175 PRO A O 1
ATOM 1311 N N . PHE A 1 176 ? 10.650 4.240 18.174 1.00 88.19 176 PHE A N 1
ATOM 1312 C CA . PHE A 1 176 ? 12.039 4.244 17.692 1.00 88.19 176 PHE A CA 1
ATOM 1313 C C . PHE A 1 176 ? 12.277 5.261 16.578 1.00 88.19 176 PHE A C 1
ATOM 1315 O O . PHE A 1 176 ? 13.271 5.981 16.612 1.00 88.19 176 PHE A O 1
ATOM 1322 N N . ASP A 1 177 ? 11.364 5.318 15.615 1.00 89.00 177 ASP A N 1
ATOM 1323 C CA . ASP A 1 177 ? 11.363 6.249 14.494 1.00 89.00 177 ASP A CA 1
ATOM 1324 C C . ASP A 1 177 ? 9.919 6.528 14.064 1.00 89.00 177 ASP A C 1
ATOM 1326 O O . ASP A 1 177 ? 8.979 5.944 14.605 1.00 89.00 177 ASP A O 1
ATOM 1330 N N . HIS A 1 178 ? 9.750 7.424 13.097 1.00 92.50 178 HIS A N 1
ATOM 1331 C CA . HIS A 1 178 ? 8.450 7.875 12.612 1.00 92.50 178 HIS A CA 1
ATOM 1332 C C . HIS A 1 178 ? 7.695 6.887 11.707 1.00 92.50 178 HIS A C 1
ATOM 1334 O O . HIS A 1 178 ? 6.558 7.171 11.352 1.00 92.50 178 HIS A O 1
ATOM 1340 N N . THR A 1 179 ? 8.262 5.730 11.362 1.00 89.38 179 THR A N 1
ATOM 1341 C CA . THR A 1 179 ? 7.658 4.783 10.406 1.00 89.38 179 THR A CA 1
ATOM 1342 C C . THR A 1 179 ? 7.242 3.479 11.087 1.00 89.38 179 THR A C 1
ATOM 1344 O O . THR A 1 179 ? 6.164 2.936 10.832 1.00 89.38 179 THR A O 1
ATOM 1347 N N . HIS A 1 180 ? 8.069 2.949 11.988 1.00 86.75 180 HIS A N 1
ATOM 1348 C CA . HIS A 1 180 ? 7.885 1.624 12.573 1.00 86.75 180 HIS A CA 1
ATOM 1349 C C . HIS A 1 180 ? 6.991 1.659 13.817 1.00 86.75 180 HIS A C 1
ATOM 1351 O O . HIS A 1 180 ? 7.425 1.980 14.927 1.00 86.75 180 HIS A O 1
ATOM 1357 N N . THR A 1 181 ? 5.737 1.230 13.652 1.00 83.12 181 THR A N 1
ATOM 1358 C CA . THR A 1 181 ? 4.806 1.087 14.774 1.00 83.12 181 THR A CA 1
ATOM 1359 C C . THR A 1 181 ? 5.175 -0.069 15.709 1.00 83.12 181 THR A C 1
ATOM 1361 O O . THR A 1 181 ? 5.557 -1.152 15.260 1.00 83.12 181 THR A O 1
ATOM 1364 N N . ASN A 1 182 ? 4.934 0.094 17.009 1.00 84.81 182 ASN A N 1
ATOM 1365 C CA . ASN A 1 182 ? 4.880 -1.015 17.961 1.00 84.81 182 ASN A CA 1
ATOM 1366 C C . ASN A 1 182 ? 3.635 -1.903 17.744 1.00 84.81 182 ASN A C 1
ATOM 1368 O O . ASN A 1 182 ? 2.759 -1.602 16.936 1.00 84.81 182 ASN A O 1
ATOM 1372 N N . THR A 1 183 ? 3.520 -2.995 18.507 1.00 86.12 183 THR A N 1
ATOM 1373 C CA . THR A 1 183 ? 2.400 -3.948 18.395 1.00 86.12 183 THR A CA 1
ATOM 1374 C C . THR A 1 183 ? 1.021 -3.305 18.583 1.00 86.12 183 THR A C 1
ATOM 1376 O O . THR A 1 183 ? 0.076 -3.681 17.892 1.00 86.12 183 THR A O 1
ATOM 1379 N N . ALA A 1 184 ? 0.883 -2.341 19.500 1.00 87.75 184 ALA A N 1
ATOM 1380 C CA . ALA A 1 184 ? -0.394 -1.670 19.735 1.00 87.75 184 ALA A CA 1
ATOM 1381 C C . ALA A 1 184 ? -0.788 -0.787 18.540 1.00 87.75 184 ALA A C 1
ATOM 1383 O O . ALA A 1 184 ? -1.931 -0.849 18.092 1.00 87.75 184 ALA A O 1
ATOM 1384 N N . GLY A 1 185 ? 0.167 -0.036 17.985 1.00 87.00 185 GLY A N 1
ATOM 1385 C CA . GLY A 1 185 ? -0.030 0.755 16.771 1.00 87.00 185 GLY A CA 1
ATOM 1386 C C . GLY A 1 185 ? -0.352 -0.109 15.557 1.00 87.00 185 GLY A C 1
ATOM 1387 O O . GLY A 1 185 ? -1.316 0.166 14.850 1.00 87.00 185 GLY A O 1
ATOM 1388 N N . ALA A 1 186 ? 0.373 -1.213 15.369 1.00 84.75 186 ALA A N 1
ATOM 1389 C CA . ALA A 1 186 ? 0.118 -2.159 14.283 1.00 84.75 186 ALA A CA 1
ATOM 1390 C C . ALA A 1 186 ? -1.302 -2.754 14.343 1.00 84.75 186 ALA A C 1
ATOM 1392 O O . ALA A 1 186 ? -1.934 -2.944 13.306 1.00 84.75 186 ALA A O 1
ATOM 1393 N N . MET A 1 187 ? -1.837 -2.991 15.548 1.00 84.62 187 MET A N 1
ATOM 1394 C CA . MET A 1 187 ? -3.227 -3.424 15.733 1.00 84.62 187 MET A CA 1
ATOM 1395 C C . MET A 1 187 ? -4.236 -2.356 15.303 1.00 84.62 187 MET A C 1
ATOM 1397 O O . MET A 1 187 ? -5.216 -2.671 14.633 1.00 84.62 187 MET A O 1
ATOM 1401 N N . GLN A 1 188 ? -3.995 -1.096 15.669 1.00 90.62 188 GLN A N 1
ATOM 1402 C CA . GLN A 1 188 ? -4.838 0.028 15.251 1.00 90.62 188 GLN A CA 1
ATOM 1403 C C . GLN A 1 188 ? -4.818 0.199 13.728 1.00 90.62 188 GLN A C 1
ATOM 1405 O O . GLN A 1 188 ? -5.868 0.322 13.103 1.00 90.62 188 GLN A O 1
ATOM 1410 N N . VAL A 1 189 ? -3.637 0.118 13.118 1.00 90.00 189 VAL A N 1
ATOM 1411 C CA . VAL A 1 189 ? -3.467 0.158 11.661 1.00 90.00 189 VAL A CA 1
ATOM 1412 C C . VAL A 1 189 ? -4.235 -0.989 10.987 1.00 90.00 189 VAL A C 1
ATOM 1414 O O . VAL A 1 189 ? -5.031 -0.744 10.089 1.00 90.00 189 VAL A O 1
ATOM 1417 N N . ALA A 1 190 ? -4.127 -2.226 11.480 1.00 86.62 190 ALA A N 1
ATOM 1418 C CA . ALA A 1 190 ? -4.908 -3.350 10.949 1.00 86.62 190 ALA A CA 1
ATOM 1419 C C . ALA A 1 190 ? -6.434 -3.139 11.063 1.00 86.62 190 ALA A C 1
ATOM 1421 O O . ALA A 1 190 ? -7.183 -3.510 10.159 1.00 86.62 190 ALA A O 1
ATOM 1422 N N . GLN A 1 191 ? -6.917 -2.510 12.139 1.00 87.25 191 GLN A N 1
ATOM 1423 C CA . GLN A 1 191 ? -8.332 -2.135 12.269 1.00 87.25 191 GLN A CA 1
ATOM 1424 C C . GLN A 1 191 ? -8.736 -1.045 11.266 1.00 87.25 191 GLN A C 1
ATOM 1426 O O . GLN A 1 191 ? -9.827 -1.108 10.696 1.00 87.25 191 GLN A O 1
ATOM 1431 N N . ALA A 1 192 ? -7.855 -0.078 10.997 1.00 91.31 192 ALA A N 1
ATOM 1432 C CA . ALA A 1 192 ? -8.082 0.942 9.978 1.00 91.31 192 ALA A CA 1
ATOM 1433 C C . ALA A 1 192 ? -8.216 0.326 8.576 1.00 91.31 192 ALA A C 1
ATOM 1435 O O . ALA A 1 192 ? -9.127 0.713 7.839 1.00 91.31 192 ALA A O 1
ATOM 1436 N N . PHE A 1 193 ? -7.393 -0.675 8.238 1.00 91.19 193 PHE A N 1
ATOM 1437 C CA . PHE A 1 193 ? -7.528 -1.447 6.997 1.00 91.19 193 PHE A CA 1
ATOM 1438 C C . PHE A 1 193 ? -8.931 -2.050 6.847 1.00 91.19 193 PHE A C 1
ATOM 1440 O O . PHE A 1 193 ? -9.572 -1.870 5.812 1.00 91.19 193 PHE A O 1
ATOM 1447 N N . LEU A 1 194 ? -9.453 -2.694 7.900 1.00 88.75 194 LEU A N 1
ATOM 1448 C CA . LEU A 1 194 ? -10.812 -3.251 7.888 1.00 88.75 194 LEU A CA 1
ATOM 1449 C C . LEU A 1 194 ? -11.891 -2.179 7.702 1.00 88.75 194 LEU A C 1
ATOM 1451 O O . LEU A 1 194 ? -12.892 -2.426 7.031 1.00 88.75 194 LEU A O 1
ATOM 1455 N N . SER A 1 195 ? -11.685 -0.981 8.250 1.00 90.69 195 SER A N 1
ATOM 1456 C CA . SER A 1 195 ? -12.571 0.163 8.003 1.00 90.69 195 SER A CA 1
ATOM 1457 C C . SER A 1 195 ? -12.556 0.577 6.521 1.00 90.69 195 SER A C 1
ATOM 1459 O O . SER A 1 195 ? -13.601 0.885 5.948 1.00 90.69 195 SER A O 1
ATOM 1461 N N . GLY A 1 196 ? -11.382 0.530 5.881 1.00 92.19 196 GLY A N 1
ATOM 1462 C CA . GLY A 1 196 ? -11.200 0.859 4.469 1.00 92.19 196 GLY A CA 1
ATOM 1463 C C . GLY A 1 196 ? -11.789 -0.193 3.524 1.00 92.19 196 GLY A C 1
ATOM 1464 O O . GLY A 1 196 ? -12.323 0.169 2.478 1.00 92.19 196 GLY A O 1
ATOM 1465 N N . LEU A 1 197 ? -11.773 -1.479 3.902 1.00 90.62 197 LEU A N 1
ATOM 1466 C CA . LEU A 1 197 ? -12.432 -2.558 3.145 1.00 90.62 197 LEU A CA 1
ATOM 1467 C C . LEU A 1 197 ? -13.940 -2.335 2.975 1.00 90.62 197 LEU A C 1
ATOM 1469 O O . LEU A 1 197 ? -14.536 -2.802 2.009 1.00 90.62 197 LEU A O 1
ATOM 1473 N N . LYS A 1 198 ? -14.571 -1.611 3.903 1.00 88.88 198 LYS A N 1
ATOM 1474 C CA . LYS A 1 198 ? -16.010 -1.313 3.852 1.00 88.88 198 LYS A CA 1
ATOM 1475 C C . LYS A 1 198 ? -16.355 -0.154 2.919 1.00 88.88 198 LYS A C 1
ATOM 1477 O O . LYS A 1 198 ? -17.534 0.136 2.718 1.00 88.88 198 LYS A O 1
ATOM 1482 N N . CYS A 1 199 ? -15.354 0.511 2.346 1.00 91.62 199 CYS A N 1
ATOM 1483 C CA . CYS A 1 199 ? -15.566 1.592 1.399 1.00 91.62 199 CYS A CA 1
ATOM 1484 C C . CYS A 1 199 ? -15.933 1.074 0.002 1.00 91.62 199 CYS A C 1
ATOM 1486 O O . CYS A 1 199 ? -15.484 -0.002 -0.393 1.00 91.62 199 CYS A O 1
ATOM 1488 N N . PRO A 1 200 ? -16.670 1.861 -0.809 1.00 91.81 200 PRO A N 1
ATOM 1489 C CA . PRO A 1 200 ? -17.101 1.435 -2.144 1.00 91.81 200 PRO A CA 1
ATOM 1490 C C . PRO A 1 200 ? -15.964 0.971 -3.068 1.00 91.81 200 PRO A C 1
ATOM 1492 O O . PRO A 1 200 ? -16.156 0.064 -3.869 1.00 91.81 200 PRO A O 1
ATOM 1495 N N . ALA A 1 201 ? -14.766 1.555 -2.941 1.00 90.38 201 ALA A N 1
ATOM 1496 C CA . ALA A 1 201 ? -13.599 1.192 -3.752 1.00 90.38 201 ALA A CA 1
ATOM 1497 C C . ALA A 1 201 ? -13.033 -0.212 -3.449 1.00 90.38 201 ALA A C 1
ATOM 1499 O O . ALA A 1 201 ? -12.325 -0.777 -4.282 1.00 90.38 201 ALA A O 1
ATOM 1500 N N . ALA A 1 202 ? -13.365 -0.775 -2.286 1.00 88.88 202 ALA A N 1
ATOM 1501 C CA . ALA A 1 202 ? -12.972 -2.111 -1.853 1.00 88.88 202 ALA A CA 1
ATOM 1502 C C . ALA A 1 202 ? -14.180 -3.057 -1.728 1.00 88.88 202 ALA A C 1
ATOM 1504 O O . ALA A 1 202 ? -14.083 -4.116 -1.113 1.00 88.88 202 ALA A O 1
ATOM 1505 N N . GLN A 1 203 ? -15.332 -2.682 -2.292 1.00 81.81 203 GLN A N 1
ATOM 1506 C CA . GLN A 1 203 ? -16.579 -3.409 -2.088 1.00 81.81 203 GLN A CA 1
ATOM 1507 C C . GLN A 1 203 ? -16.447 -4.889 -2.478 1.00 81.81 203 GLN A C 1
ATOM 1509 O O . GLN A 1 203 ? -16.096 -5.222 -3.607 1.00 81.81 203 GLN A O 1
ATOM 1514 N N . GLY A 1 204 ? -16.779 -5.772 -1.534 1.00 75.81 204 GLY A N 1
ATOM 1515 C CA . GLY A 1 204 ? -16.731 -7.224 -1.720 1.00 75.81 204 GLY A CA 1
ATOM 1516 C C . GLY A 1 204 ? -15.350 -7.852 -1.505 1.00 75.81 204 GLY A C 1
ATOM 1517 O O . GLY A 1 204 ? -15.274 -9.073 -1.398 1.00 75.81 204 GLY A O 1
ATOM 1518 N N . ALA A 1 205 ? -14.282 -7.058 -1.373 1.00 82.75 205 ALA A N 1
ATOM 1519 C CA . ALA A 1 205 ? -12.959 -7.570 -1.031 1.00 82.75 205 ALA A CA 1
ATOM 1520 C C . ALA A 1 205 ? -12.974 -8.219 0.358 1.00 82.75 205 ALA A C 1
ATOM 1522 O O . ALA A 1 205 ? -13.427 -7.609 1.327 1.00 82.75 205 ALA A O 1
ATOM 1523 N N . LEU A 1 206 ? -12.455 -9.448 0.450 1.00 77.75 206 LEU A N 1
ATOM 1524 C CA . LEU A 1 206 ? -12.321 -10.209 1.699 1.00 77.75 206 LEU A CA 1
ATOM 1525 C C . LEU A 1 206 ? -13.627 -10.407 2.476 1.00 77.75 206 LEU A C 1
ATOM 1527 O O . LEU A 1 206 ? -13.568 -10.712 3.664 1.00 77.75 206 LEU A O 1
ATOM 1531 N N . ALA A 1 207 ? -14.798 -10.248 1.849 1.00 72.00 207 ALA A N 1
ATOM 1532 C CA . ALA A 1 207 ? -16.082 -10.284 2.554 1.00 72.00 207 ALA A CA 1
ATOM 1533 C C . ALA A 1 207 ? -16.298 -11.594 3.339 1.00 72.00 207 ALA A C 1
ATOM 1535 O O . ALA A 1 207 ? -16.913 -11.577 4.400 1.00 72.00 207 ALA A O 1
ATOM 1536 N N . GLU A 1 208 ? -15.737 -12.705 2.856 1.00 72.25 208 GLU A N 1
ATOM 1537 C CA . GLU A 1 208 ? -15.799 -14.025 3.501 1.00 72.25 208 GLU A CA 1
ATOM 1538 C C . GLU A 1 208 ? -14.754 -14.212 4.626 1.00 72.25 208 GLU A C 1
ATOM 1540 O O . GLU A 1 208 ? -14.854 -15.137 5.434 1.00 72.25 208 GLU A O 1
ATOM 1545 N N . HIS A 1 209 ? -13.770 -13.311 4.719 1.00 71.56 209 HIS A N 1
ATOM 1546 C CA . HIS A 1 209 ? -12.640 -13.376 5.654 1.00 71.56 209 HIS A CA 1
ATOM 1547 C C . HIS A 1 209 ? -12.708 -12.344 6.788 1.00 71.56 209 HIS A C 1
ATOM 1549 O O . HIS A 1 209 ? -11.887 -12.389 7.709 1.00 71.56 209 HIS A O 1
ATOM 1555 N N . VAL A 1 210 ? -13.671 -11.419 6.773 1.00 70.75 210 VAL A N 1
ATOM 1556 C CA . VAL A 1 210 ? -13.846 -10.453 7.86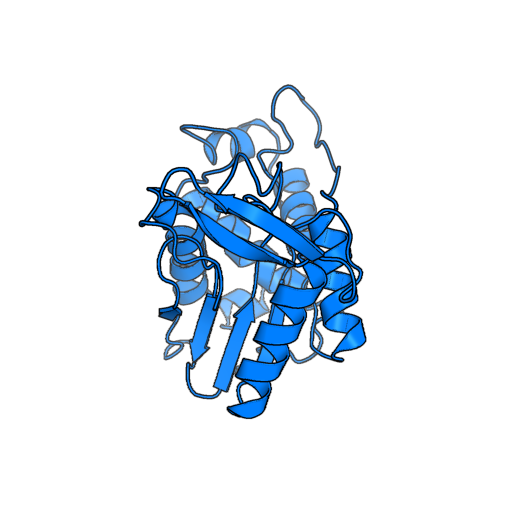8 1.00 70.75 210 VAL A CA 1
ATOM 1557 C C . VAL A 1 210 ? -14.367 -11.180 9.115 1.00 70.75 210 VAL A C 1
ATOM 1559 O O . VAL A 1 210 ? -15.376 -11.875 9.070 1.00 70.75 210 VAL A O 1
ATOM 1562 N N . SER A 1 211 ? -13.672 -11.047 10.251 1.00 67.81 211 SER A N 1
ATOM 1563 C CA . SER A 1 211 ? -14.154 -11.612 11.521 1.00 67.81 211 SER A CA 1
ATOM 1564 C C . SER A 1 211 ? -15.338 -10.819 12.088 1.00 67.81 211 SER A C 1
ATOM 1566 O O . SER A 1 211 ? -15.537 -9.657 11.742 1.00 67.81 211 SER A O 1
ATOM 1568 N N . LEU A 1 212 ? -16.038 -11.381 13.081 1.00 68.06 212 LEU A N 1
ATOM 1569 C CA . LEU A 1 212 ? -17.049 -10.653 13.867 1.00 68.06 212 LEU A CA 1
ATOM 1570 C C . LEU A 1 212 ? -16.508 -9.349 14.489 1.00 68.06 212 LEU A C 1
ATOM 1572 O O . LEU A 1 212 ? -17.247 -8.381 14.645 1.00 68.06 212 LEU A O 1
ATOM 1576 N N . VAL A 1 213 ? -15.216 -9.300 14.839 1.00 68.06 213 VAL A N 1
ATOM 1577 C CA . VAL A 1 213 ? -14.575 -8.069 15.334 1.00 68.06 213 VAL A CA 1
ATOM 1578 C C . VAL A 1 213 ? -14.482 -7.035 14.212 1.00 68.06 213 VAL A C 1
ATOM 1580 O O . VAL A 1 213 ? -14.776 -5.863 14.427 1.00 68.06 213 VAL A O 1
ATOM 1583 N N . GLY A 1 214 ? -14.127 -7.473 13.004 1.00 67.75 214 GLY A N 1
ATOM 1584 C CA . GLY A 1 214 ? -14.093 -6.627 11.817 1.00 67.75 214 GLY A CA 1
ATOM 1585 C C . GLY A 1 214 ? -15.470 -6.131 11.378 1.00 67.75 214 GLY A C 1
ATOM 1586 O O . GLY A 1 214 ? -15.599 -4.992 10.930 1.00 67.75 214 GLY A O 1
ATOM 1587 N N . GLU A 1 215 ? -16.525 -6.927 11.562 1.00 72.31 215 GLU A N 1
ATOM 1588 C CA . GLU A 1 215 ? -17.907 -6.524 11.271 1.00 72.31 215 GLU A CA 1
ATOM 1589 C C . GLU A 1 215 ? -18.350 -5.302 12.088 1.00 72.31 215 GLU A C 1
ATOM 1591 O O . GLU A 1 215 ? -19.058 -4.449 11.554 1.00 72.31 215 GLU A O 1
ATOM 1596 N N . GLY A 1 216 ? -17.864 -5.154 13.324 1.00 77.81 216 GLY A N 1
ATOM 1597 C CA . GLY A 1 216 ? -18.192 -4.026 14.203 1.00 77.81 216 GLY A CA 1
ATOM 1598 C C . GLY A 1 216 ? -17.474 -2.703 13.900 1.00 77.81 216 GLY A C 1
ATOM 1599 O O . GLY 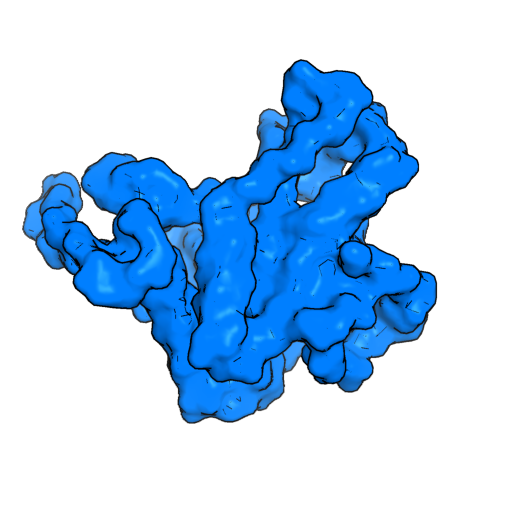A 1 216 ? -17.781 -1.702 14.538 1.00 77.81 216 GLY A O 1
ATOM 1600 N N . ILE A 1 217 ? -16.514 -2.675 12.969 1.00 81.56 217 ILE A N 1
ATOM 1601 C CA . ILE A 1 217 ? -15.733 -1.467 12.638 1.00 81.56 217 ILE A CA 1
ATOM 1602 C C . ILE A 1 217 ? -16.480 -0.612 11.605 1.00 81.56 217 ILE A C 1
ATOM 1604 O O . ILE A 1 217 ? -16.749 -1.085 10.508 1.00 81.56 217 ILE A O 1
ATOM 1608 N N . ASP A 1 218 ? -16.795 0.648 11.898 1.00 85.19 218 ASP A N 1
ATOM 1609 C CA . ASP A 1 218 ? -17.427 1.537 10.910 1.00 85.19 218 ASP A CA 1
ATOM 1610 C C . ASP A 1 218 ? -16.506 1.823 9.718 1.00 85.19 218 ASP A C 1
ATOM 1612 O O . ASP A 1 218 ? -15.287 1.850 9.863 1.00 85.19 218 ASP A O 1
ATOM 1616 N N . ALA A 1 219 ? -17.082 2.069 8.539 1.00 84.94 219 ALA A N 1
ATOM 1617 C CA . ALA A 1 219 ? -16.302 2.447 7.364 1.00 84.94 219 ALA A CA 1
ATOM 1618 C C . ALA A 1 219 ? -15.624 3.815 7.557 1.00 84.94 219 ALA A C 1
ATOM 1620 O O . ALA A 1 219 ? -16.235 4.743 8.094 1.00 84.94 219 ALA A O 1
ATOM 1621 N N . SER A 1 220 ? -14.388 3.955 7.072 1.00 87.44 220 SER A N 1
ATOM 1622 C CA . SER A 1 220 ? -13.685 5.241 7.009 1.00 87.44 220 SER A CA 1
ATOM 1623 C C . SER A 1 220 ? -13.367 5.593 5.560 1.00 87.44 220 SER A C 1
ATOM 1625 O O . SER A 1 220 ? -12.293 5.275 5.046 1.00 87.44 220 SER A O 1
ATOM 1627 N N . CYS A 1 221 ? -14.338 6.247 4.926 1.00 82.50 221 CYS A N 1
ATOM 1628 C CA . CYS A 1 221 ? -14.289 6.829 3.590 1.00 82.50 221 CYS A CA 1
ATOM 1629 C C . CYS A 1 221 ? -14.636 8.324 3.723 1.00 82.50 221 CYS A C 1
ATOM 1631 O O . CYS A 1 221 ? -14.145 9.093 2.879 1.00 82.50 221 CYS A O 1
#

Mean predicted aligned error: 7.39 Å

Nearest PDB structures (foldseek):
  1pp4-assembly2_B  TM=9.443E-01  e=8.914E-15  Aspergillus aculeatus
  3c1u-assembly1_A  TM=9.496E-01  e=4.604E-14  Aspergillus aculeatus
  4q9a-assembly1_B  TM=6.255E-01  e=2.885E-04  Parabacteroides merdae ATCC 43184
  3tya-assembly1_A-2  TM=5.395E-01  e=5.814E+00  Bacillus anthracis str. A2012
  1ajz-assembly1_A  TM=4.267E-01  e=4.845E+00  Escherichia coli

Radius of gyration: 17.07 Å; Cα contacts (8 Å, |Δi|>4): 414; chains: 1; bounding box: 48×39×43 Å

Sequence (221 aa):
MWRSVAAAPEATLAVAIGQALKTVLSQGTVCDFYGLSLLKIISIDPLLDVIIEFGHNDGGSPESSATADVYGGDESVTETITLANGTVEVVHTFGYYIKAMIDDSTAKNVTVIISSQTPDNPYEHSTTIVDEPPRFVGYAKNAAADKGVPYVNHFAAVIALFTKLGNTTVDSYFPFDHTHTNTAGAMQVAQAFLSGLKCPAAQGALAEHVSLVGEGIDASC